Protein 8QAA (pdb70)

Secondary structure (DSSP, 8-state):
-HHHHHHHHHHHHHHHHHHHHHHHHHHHH-/-HHHHHHHHHHHHHHHHHHHHHHHHHHHH-/-HHHHHHHHHHHHHHHHHHHHHHHHHHHH-/-HHHHHHHHHHHHHHHHHHHHHHHHHHHH-/-HHHHHHHHHHHHHHHHHHHHHHHHHHHT-/-HHHHHHHHHHHHHHHHHHHHHHHHHHHH-

Radius of gyration: 15.89 Å; Cα contacts (8 Å, |Δi|>4): 258; chains: 6; bounding box: 24×49×27 Å

Structure (mmCIF, N/CA/C/O backbone):
data_8QAA
#
_entry.id   8QAA
#
_cell.length_a   29.274
_cell.length_b   89.496
_cell.length_c   32.667
_cell.angle_alpha   90.00
_cell.angle_beta   115.21
_cell.angle_gamma   90.00
#
_symmetry.space_group_name_H-M   'P 1 21 1'
#
loop_
_entity.id
_entity.type
_entity.pdbx_description
1 polymer 'antiparallel 6-helix bundle-ALIA'
2 water water
#
loop_
_atom_site.group_PDB
_atom_site.id
_atom_site.type_symbol
_atom_site.label_atom_id
_atom_site.label_alt_id
_atom_site.label_comp_id
_atom_site.label_asym_id
_atom_site.label_entity_id
_atom_site.label_seq_id
_atom_site.pdbx_PDB_ins_code
_atom_site.Cartn_x
_atom_site.Cartn_y
_atom_site.Cartn_z
_atom_site.occupancy
_atom_site.B_iso_or_equiv
_atom_site.auth_seq_id
_atom_site.auth_comp_id
_atom_site.auth_asym_id
_atom_site.auth_atom_id
_atom_site.pdbx_PDB_model_num
ATOM 4 N N . GLY A 1 2 ? 4.365 40.399 5.342 1.00 26.20 1 GLY A N 1
ATOM 5 C CA . GLY A 1 2 ? 5.756 40.138 5.653 1.00 22.05 1 GLY A CA 1
ATOM 6 C C . GLY A 1 2 ? 6.028 38.746 6.184 1.00 22.57 1 GLY A C 1
ATOM 7 O O . GLY A 1 2 ? 5.394 37.766 5.780 1.00 20.63 1 GLY A O 1
ATOM 11 N N . ALA A 1 3 ? 7.009 38.662 7.086 1.00 16.88 2 ALA A N 1
ATOM 12 C CA . ALA A 1 3 ? 7.414 37.370 7.620 1.00 16.98 2 ALA A CA 1
ATOM 13 C C . ALA A 1 3 ? 6.280 36.721 8.398 1.00 20.37 2 ALA A C 1
ATOM 14 O O . ALA A 1 3 ? 6.053 35.508 8.280 1.00 16.11 2 ALA A O 1
ATOM 21 N N . LEU A 1 4 ? 5.534 37.510 9.175 1.00 16.68 3 LEU A N 1
ATOM 22 C CA . LEU A 1 4 ? 4.483 36.923 10.000 1.00 14.42 3 LEU A CA 1
ATOM 23 C C . LEU A 1 4 ? 3.398 36.280 9.144 1.00 20.82 3 LEU A C 1
ATOM 24 O O . LEU A 1 4 ? 2.826 35.260 9.534 1.00 16.54 3 LEU A O 1
ATOM 40 N N . GLU A 1 5 ? 3.099 36.847 7.976 1.00 16.48 4 GLU A N 1
ATOM 41 C CA . GLU A 1 5 ? 2.144 36.195 7.086 1.00 18.54 4 GLU A CA 1
ATOM 42 C C . GLU A 1 5 ? 2.678 34.850 6.614 1.00 19.32 4 GLU A C 1
ATOM 43 O O . GLU A 1 5 ? 1.936 33.858 6.543 1.00 17.02 4 GLU A O 1
ATOM 53 N N . GLU A 1 6 ? 3.969 34.791 6.290 1.00 19.14 5 GLU A N 1
ATOM 54 C CA . GLU A 1 6 ? 4.551 33.514 5.894 1.00 15.79 5 GLU A CA 1
ATOM 55 C C . GLU A 1 6 ? 4.459 32.492 7.016 1.00 16.44 5 GLU A C 1
ATOM 56 O O . GLU A 1 6 ? 4.165 31.319 6.767 1.00 16.88 5 GLU A O 1
ATOM 68 N N . ILE A 1 7 ? 4.740 32.917 8.254 1.00 17.70 6 ILE A N 1
ATOM 69 C CA . ILE A 1 7 ? 4.692 32.020 9.404 1.00 17.92 6 ILE A CA 1
ATOM 70 C C . ILE A 1 7 ? 3.279 31.491 9.609 1.00 15.16 6 ILE A C 1
ATOM 71 O O . ILE A 1 7 ? 3.082 30.308 9.916 1.00 14.72 6 ILE A O 1
ATOM 87 N N . ALA A 1 8 ? 2.277 32.359 9.450 1.00 16.63 7 ALA A N 1
ATOM 88 C CA . ALA A 1 8 ? 0.893 31.934 9.603 1.00 16.98 7 ALA A CA 1
ATOM 89 C C . ALA A 1 8 ? 0.512 30.928 8.530 1.00 14.51 7 ALA A C 1
ATOM 90 O O . ALA A 1 8 ? -0.151 29.928 8.823 1.00 15.87 7 ALA A O 1
ATOM 97 N N . GLN A 1 9 ? 0.936 31.161 7.283 1.00 15.90 8 GLN A N 1
ATOM 98 C CA . GLN A 1 9 ? 0.636 30.204 6.211 1.00 21.37 8 GLN A CA 1
ATOM 99 C C . GLN A 1 9 ? 1.312 28.859 6.469 1.00 19.78 8 GLN A C 1
ATOM 100 O O . GLN A 1 9 ? 0.722 27.790 6.238 1.00 17.11 8 GLN A O 1
ATOM 109 N N . ALA A 1 10 ? 2.560 28.888 6.942 1.00 16.65 9 ALA A N 1
ATOM 110 C CA . ALA A 1 10 ? 3.238 27.642 7.275 1.00 17.65 9 ALA A CA 1
ATOM 111 C C . ALA A 1 10 ? 2.534 26.925 8.418 1.00 14.92 9 ALA A C 1
ATOM 112 O O . ALA A 1 10 ? 2.413 25.697 8.407 1.00 13.92 9 ALA A O 1
ATOM 119 N N . LEU A 1 11 ? 2.087 27.669 9.431 1.00 14.92 10 LEU A N 1
ATOM 120 C CA . LEU A 1 11 ? 1.354 27.044 10.528 1.00 17.07 10 LEU A CA 1
ATOM 121 C C . LEU A 1 11 ? 0.043 26.423 10.037 1.00 19.37 10 LEU A C 1
ATOM 122 O O . LEU A 1 11 ? -0.361 25.351 10.514 1.00 15.85 10 LEU A O 1
ATOM 138 N N . GLU A 1 12 ? -0.639 27.085 9.093 1.00 16.46 11 GLU A N 1
ATOM 139 C CA . GLU A 1 12 ? -1.845 26.501 8.505 1.00 19.41 11 GLU A CA 1
ATOM 140 C C . GLU A 1 12 ? -1.521 25.208 7.773 1.00 18.17 11 GLU A C 1
ATOM 141 O O . GLU A 1 12 ? -2.311 24.254 7.783 1.00 19.10 11 GLU A O 1
ATOM 153 N N . GLU A 1 13 ? -0.355 25.148 7.131 1.00 17.95 12 GLU A N 1
ATOM 154 C CA . GLU A 1 13 ? 0.028 23.923 6.440 1.00 14.98 12 GLU A CA 1
ATOM 155 C C . GLU A 1 13 ? 0.345 22.809 7.429 1.00 17.52 12 GLU A C 1
ATOM 156 O O . GLU A 1 13 ? 0.022 21.637 7.179 1.00 16.48 12 GLU A O 1
ATOM 165 N N . ILE A 1 14 ? 0.980 23.162 8.556 1.00 16.95 13 ILE A N 1
ATOM 166 C CA . ILE A 1 14 ? 1.248 22.195 9.616 1.00 15.46 13 ILE A CA 1
ATOM 167 C C . ILE A 1 14 ? -0.059 21.666 10.188 1.00 16.62 13 ILE A C 1
ATOM 168 O O . ILE A 1 14 ? -0.187 20.469 10.477 1.00 18.34 13 ILE A O 1
ATOM 184 N N . ALA A 1 15 ? -1.040 22.548 10.385 1.00 15.79 14 ALA A N 1
ATOM 185 C CA . ALA A 1 15 ? -2.313 22.107 10.939 1.00 17.16 14 ALA A CA 1
ATOM 186 C C . ALA A 1 15 ? -3.025 21.163 9.983 1.00 18.59 14 ALA A C 1
ATOM 187 O O . ALA A 1 15 ? -3.622 20.175 10.417 1.00 17.06 14 ALA A O 1
ATOM 194 N N . LYS A 1 16 ? -3.000 21.463 8.682 1.00 16.37 15 LYS A N 1
ATOM 195 C CA . LYS A 1 16 ? -3.649 20.586 7.710 1.00 15.17 15 LYS A CA 1
ATOM 196 C C . LYS A 1 16 ? -3.011 19.195 7.721 1.00 18.64 15 LYS A C 1
ATOM 197 O O . LYS A 1 16 ? -3.704 18.166 7.682 1.00 18.50 15 LYS A O 1
ATOM 206 N N . ALA A 1 17 ? -1.689 19.144 7.786 1.00 14.72 16 ALA A N 1
ATOM 207 C CA . ALA A 1 17 ? -1.000 17.865 7.852 1.00 18.06 16 ALA A CA 1
ATOM 208 C C . ALA A 1 17 ? -1.304 17.125 9.150 1.00 15.25 16 ALA A C 1
ATOM 209 O O . ALA A 1 17 ? -1.448 15.892 9.147 1.00 17.34 16 ALA A O 1
ATOM 216 N N . LEU A 1 18 ? -1.341 17.842 10.277 1.00 14.72 17 LEU A N 1
ATOM 217 C CA . LEU A 1 18 ? -1.651 17.194 11.549 1.00 14.20 17 LEU A CA 1
ATOM 218 C C . LEU A 1 18 ? -3.056 16.600 11.524 1.00 18.89 17 LEU A C 1
ATOM 219 O O . LEU A 1 18 ? -3.277 15.504 12.049 1.00 14.57 17 LEU A O 1
ATOM 235 N N . LYS A 1 19 ? -4.011 17.280 10.880 1.00 17.68 18 LYS A N 1
ATOM 236 C CA . LYS A 1 19 ? -5.354 16.707 10.767 1.00 13.78 18 LYS A CA 1
ATOM 237 C C . LYS A 1 19 ? -5.331 15.374 10.022 1.00 17.57 18 LYS A C 1
ATOM 238 O O . LYS A 1 19 ? -5.992 14.409 10.431 1.00 18.07 18 LYS A O 1
ATOM 250 N N . LYS A 1 20 ? -4.580 15.311 8.918 1.00 14.01 19 LYS A N 1
ATOM 251 C CA . LYS A 1 20 ? -4.476 14.076 8.149 1.00 13.90 19 LYS A CA 1
ATOM 252 C C . LYS A 1 20 ? -3.810 12.982 8.970 1.00 14.66 19 LYS A C 1
ATOM 253 O O . LYS A 1 20 ? -4.229 11.821 8.922 1.00 18.48 19 LYS A O 1
ATOM 268 N N . ILE A 1 21 ? -2.795 13.341 9.764 1.00 13.41 20 ILE A N 1
ATOM 269 C CA . ILE A 1 21 ? -2.148 12.358 10.630 1.00 14.95 20 ILE A CA 1
ATOM 270 C C . ILE A 1 21 ? -3.129 11.816 11.662 1.00 15.56 20 ILE A C 1
ATOM 271 O O . ILE A 1 21 ? -3.190 10.603 11.916 1.00 14.35 20 ILE A O 1
ATOM 287 N N . ALA A 1 22 ? -3.886 12.711 12.293 1.00 14.51 21 ALA A N 1
ATOM 288 C CA . ALA A 1 22 ? -4.880 12.290 13.273 1.00 15.55 21 ALA A CA 1
ATOM 289 C C . ALA A 1 22 ? -5.906 11.346 12.662 1.00 18.50 21 ALA A C 1
ATOM 290 O O . ALA A 1 22 ? -6.300 10.357 13.287 1.00 15.79 21 ALA A O 1
ATOM 297 N N . TRP A 1 23 ? -6.387 11.658 11.459 1.00 15.03 22 TRP A N 1
ATOM 298 C CA . TRP A 1 23 ? -7.359 10.787 10.809 1.00 18.09 22 TRP A CA 1
ATOM 299 C C . TRP A 1 23 ? -6.775 9.400 10.559 1.00 15.54 22 TRP A C 1
ATOM 300 O O . TRP A 1 23 ? -7.423 8.385 10.840 1.00 15.43 22 TRP A O 1
ATOM 321 N N . ALA A 1 24 ? -5.532 9.330 10.078 1.00 19.51 23 ALA A N 1
ATOM 322 C CA . ALA A 1 24 ? -4.901 8.036 9.839 1.00 13.58 23 ALA A CA 1
ATOM 323 C C . ALA A 1 24 ? -4.748 7.243 11.132 1.00 13.64 23 ALA A C 1
ATOM 324 O O . ALA A 1 24 ? -4.962 6.016 11.159 1.00 15.95 23 ALA A O 1
ATOM 331 N N . LEU A 1 25 ? -4.389 7.929 12.217 1.00 12.35 24 LEU A N 1
ATOM 332 C CA . LEU A 1 25 ? -4.263 7.254 13.503 1.00 13.29 24 LEU A CA 1
ATOM 333 C C . LEU A 1 25 ? -5.610 6.746 13.983 1.00 14.11 24 LEU A C 1
ATOM 334 O O . LEU A 1 25 ? -5.693 5.651 14.544 1.00 17.11 24 LEU A O 1
ATOM 350 N N . LYS A 1 26 ? -6.675 7.530 13.784 1.00 15.01 25 LYS A N 1
ATOM 351 C CA . LYS A 1 26 ? -8.005 7.057 14.158 1.00 22.57 25 LYS A CA 1
ATOM 352 C C . LYS A 1 26 ? -8.344 5.758 13.433 1.00 20.92 25 LYS A C 1
ATOM 353 O O . LYS A 1 26 ? -8.827 4.801 14.046 1.00 16.73 25 LYS A O 1
ATOM 366 N N . LYS A 1 27 ? -8.071 5.696 12.133 1.00 15.73 26 LYS A N 1
ATOM 367 C CA . LYS A 1 27 ? -8.389 4.493 11.365 1.00 14.75 26 LYS A CA 1
ATOM 368 C C . LYS A 1 27 ? -7.557 3.288 11.816 1.00 16.68 26 LYS A C 1
ATOM 369 O O . LYS A 1 27 ? -8.053 2.151 11.839 1.00 17.31 26 LYS A O 1
ATOM 388 N N . ILE A 1 28 ? -6.283 3.505 12.145 1.00 17.43 27 ILE A N 1
ATOM 389 C CA . ILE A 1 28 ? -5.461 2.440 12.719 1.00 18.85 27 ILE A CA 1
ATOM 390 C C . ILE A 1 28 ? -6.079 1.933 14.016 1.00 21.19 27 ILE A C 1
ATOM 391 O O . ILE A 1 28 ? -6.168 0.718 14.253 1.00 19.17 27 ILE A O 1
ATOM 407 N N . ALA A 1 29 ? -6.49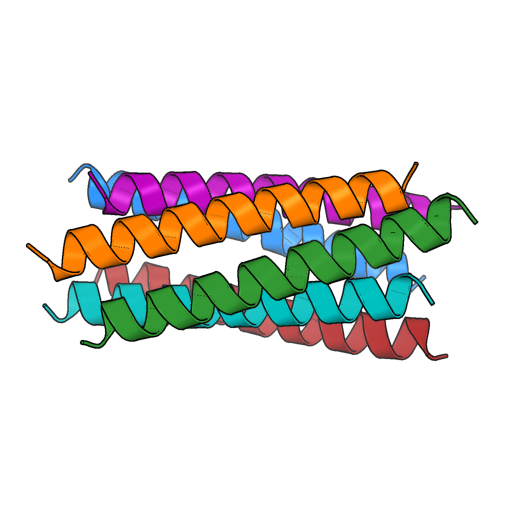3 2.865 14.880 1.00 18.33 28 ALA A N 1
ATOM 408 C CA . ALA A 1 29 ? -7.073 2.509 16.172 1.00 17.21 28 ALA A CA 1
ATOM 409 C C . ALA A 1 29 ? -8.373 1.740 16.009 1.00 25.27 28 ALA A C 1
ATOM 410 O O . ALA A 1 29 ? -8.721 0.923 16.872 1.00 26.18 28 ALA A O 1
ATOM 417 N N . GLN A 1 30 ? -9.091 1.973 14.904 1.00 19.87 29 GLN A N 1
ATOM 418 C CA . GLN A 1 30 ? -10.356 1.303 14.643 1.00 24.67 29 GLN A CA 1
ATOM 419 C C . GLN A 1 30 ? -10.156 -0.081 14.044 1.00 20.76 29 GLN A C 1
ATOM 420 O O . GLN A 1 30 ? -11.098 -0.881 14.043 1.00 20.68 29 GLN A O 1
ATOM 434 N N . GLY A 1 31 ? -8.948 -0.390 13.579 1.00 24.69 30 GLY A N 1
ATOM 435 C CA . GLY A 1 31 ? -8.647 -1.674 12.978 1.00 20.80 30 GLY A CA 1
ATOM 436 C C . GLY A 1 31 ? -7.949 -1.500 11.645 1.00 29.85 30 GLY A C 1
ATOM 437 O O . GLY A 1 31 ? -7.986 -0.428 11.041 1.00 33.26 30 GLY A O 1
ATOM 447 N N . GLY B 1 2 ? -8.971 41.127 19.310 1.00 28.65 1 GLY B N 1
ATOM 448 C 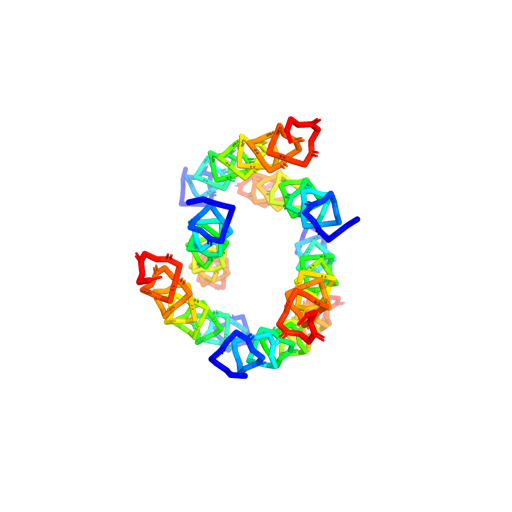CA . GLY B 1 2 ? -9.336 39.744 19.575 1.00 21.73 1 GLY B CA 1
ATOM 449 C C . GLY B 1 2 ? -8.318 38.695 19.192 1.00 18.75 1 GLY B C 1
ATOM 450 O O . GLY B 1 2 ? -8.496 37.522 19.494 1.00 20.57 1 GLY B O 1
ATOM 454 N N . ALA B 1 3 ? -7.229 39.110 18.553 1.00 21.54 2 ALA B N 1
ATOM 455 C CA . ALA B 1 3 ? -6.267 38.128 18.061 1.00 20.36 2 ALA B CA 1
ATOM 456 C C . ALA B 1 3 ? -5.575 37.405 19.209 1.00 15.18 2 ALA B C 1
ATOM 457 O O . ALA B 1 3 ? -5.472 36.171 19.215 1.00 17.32 2 ALA B O 1
ATOM 464 N N . LEU B 1 4 ? -5.057 38.162 20.177 1.00 15.96 3 LEU B N 1
ATOM 465 C CA . LEU B 1 4 ? -4.336 37.528 21.273 1.00 15.71 3 LEU B CA 1
ATOM 466 C C . LEU B 1 4 ? -5.268 36.656 22.107 1.00 15.69 3 LEU B C 1
ATOM 467 O O . LEU B 1 4 ? -4.877 35.574 22.547 1.00 14.90 3 LEU B O 1
ATOM 483 N N . GLU B 1 5 ? -6.500 37.112 22.348 1.00 17.62 4 GLU B N 1
ATOM 484 C CA . GLU B 1 5 ? -7.445 36.293 23.100 1.00 17.13 4 GLU B CA 1
ATOM 485 C C . GLU B 1 5 ? -7.794 35.016 22.351 1.00 15.89 4 GLU B C 1
ATOM 486 O O . GLU B 1 5 ? -8.011 33.972 22.970 1.00 16.51 4 GLU B O 1
ATOM 498 N N . GLU B 1 6 ? -7.856 35.085 21.028 1.00 15.41 5 GLU B N 1
ATOM 499 C CA . GLU B 1 6 ? -8.123 33.894 20.240 1.00 14.87 5 GLU B CA 1
ATOM 500 C C . GLU B 1 6 ? -6.995 32.887 20.393 1.00 16.51 5 GLU B C 1
ATOM 501 O O . GLU B 1 6 ? -7.233 31.680 20.553 1.00 19.86 5 GLU B O 1
ATOM 513 N N . ILE B 1 7 ? -5.756 33.367 20.346 1.00 14.39 6 ILE B N 1
ATOM 514 C CA . ILE B 1 7 ? -4.609 32.484 20.513 1.00 14.53 6 ILE B CA 1
ATOM 515 C C . ILE B 1 7 ? -4.583 31.890 21.913 1.00 15.28 6 ILE B C 1
ATOM 516 O O . ILE B 1 7 ? -4.282 30.705 22.082 1.00 13.93 6 ILE B O 1
ATOM 532 N N . ALA B 1 8 ? -4.897 32.690 22.932 1.00 14.98 7 ALA B N 1
ATOM 533 C CA . ALA B 1 8 ? -4.932 32.182 24.301 1.00 14.84 7 ALA B CA 1
ATOM 534 C C . ALA B 1 8 ? -5.946 31.055 24.438 1.00 20.44 7 ALA B C 1
ATOM 535 O O . ALA B 1 8 ? -5.680 30.039 25.095 1.00 15.84 7 ALA B O 1
ATOM 542 N N . GLN B 1 9 ? -7.116 31.220 23.816 1.00 16.82 8 GLN B N 1
ATOM 543 C CA . GLN B 1 9 ? -8.140 30.187 23.859 1.00 13.87 8 GLN B CA 1
ATOM 544 C C . GLN B 1 9 ? -7.667 28.934 23.142 1.00 15.79 8 GLN B C 1
ATOM 545 O O . GLN B 1 9 ? -7.875 27.816 23.626 1.00 18.07 8 GLN B O 1
ATOM 554 N N . ALA B 1 10 ? -6.993 29.104 22.005 1.00 13.55 9 ALA B N 1
ATOM 555 C CA . ALA B 1 10 ? -6.454 27.957 21.281 1.00 19.96 9 ALA B CA 1
ATOM 556 C C . ALA B 1 10 ? -5.412 27.197 22.103 1.00 15.07 9 ALA B C 1
ATOM 557 O O . ALA B 1 10 ? -5.386 25.958 22.081 1.00 14.54 9 ALA B O 1
ATOM 564 N N . LEU B 1 11 ? -4.520 27.916 22.794 1.00 15.54 10 LEU B N 1
ATOM 565 C CA . LEU B 1 11 ? -3.510 27.263 23.630 1.00 13.17 10 LEU B CA 1
ATOM 566 C C . LEU B 1 11 ? -4.164 26.506 24.773 1.00 14.81 10 LEU B C 1
ATOM 567 O O . LEU B 1 11 ? -3.726 25.404 25.132 1.00 13.93 10 LEU B O 1
ATOM 583 N N . GLU B 1 12 ? -5.251 27.050 25.319 1.00 13.86 11 GLU B N 1
ATOM 584 C CA . GLU B 1 12 ? -5.953 26.357 26.396 1.00 15.82 11 GLU B CA 1
ATOM 585 C C . GLU B 1 12 ? -6.609 25.073 25.901 1.00 16.23 11 GLU B C 1
ATOM 586 O O . GLU B 1 12 ? -6.623 24.060 26.617 1.00 14.62 11 GLU B O 1
ATOM 598 N N . GLU B 1 13 ? -7.156 25.096 24.683 1.00 13.35 12 GLU B N 1
ATOM 599 C CA . GLU B 1 13 ? -7.709 23.882 24.082 1.00 16.99 12 GLU B CA 1
ATOM 600 C C . GLU B 1 13 ? -6.617 22.857 23.793 1.00 15.49 12 GLU B C 1
ATOM 601 O O . GLU B 1 13 ? -6.841 21.651 23.933 1.00 17.60 12 GLU B O 1
ATOM 613 N N . ILE B 1 14 ? -5.443 23.309 23.341 1.00 13.11 13 ILE B N 1
ATOM 614 C CA . ILE B 1 14 ? -4.335 22.381 23.141 1.00 11.65 13 ILE B CA 1
ATOM 615 C C . ILE B 1 14 ? -3.916 21.769 24.476 1.00 11.59 13 ILE B C 1
ATOM 616 O O . ILE B 1 14 ? -3.644 20.565 24.558 1.00 16.73 13 ILE B O 1
ATOM 632 N N . ALA B 1 15 ? -3.845 22.584 25.539 1.00 15.20 14 ALA B N 1
ATOM 633 C CA . ALA B 1 15 ? -3.488 22.064 26.861 1.00 14.59 14 ALA B CA 1
ATOM 634 C C . ALA B 1 15 ? -4.460 20.978 27.300 1.00 17.74 14 ALA B C 1
ATOM 635 O O . ALA B 1 15 ? -4.053 19.924 27.805 1.00 15.17 14 ALA B O 1
ATOM 642 N N . LYS B 1 16 ? -5.759 21.220 27.112 1.00 15.74 15 LYS B N 1
ATOM 643 C CA . LYS B 1 16 ? -6.752 20.203 27.438 1.00 16.99 15 LYS B CA 1
ATOM 644 C C . LYS B 1 16 ? -6.526 18.924 26.635 1.00 17.26 15 LYS B C 1
ATOM 645 O O . LYS B 1 16 ? -6.596 17.817 27.188 1.00 16.82 15 LYS B O 1
ATOM 654 N N . ALA B 1 17 ? -6.224 19.061 25.338 1.00 14.73 16 ALA B N 1
ATOM 655 C CA . ALA B 1 17 ? -5.976 17.907 24.474 1.00 10.40 16 ALA B CA 1
ATOM 656 C C . ALA B 1 17 ? -4.749 17.119 24.928 1.00 15.77 16 ALA B C 1
ATOM 657 O O . ALA B 1 17 ? -4.743 15.879 24.883 1.00 13.55 16 ALA B O 1
ATOM 664 N N . LEU B 1 18 ? -3.700 17.821 25.366 1.00 13.55 17 LEU B N 1
ATOM 665 C CA . LEU B 1 18 ? -2.501 17.141 25.843 1.00 14.48 17 LEU B CA 1
ATOM 666 C C . LEU B 1 18 ? -2.784 16.389 27.134 1.00 16.68 17 LEU B C 1
ATOM 667 O O . LEU B 1 18 ? -2.296 15.268 27.321 1.00 15.40 17 LEU B O 1
ATOM 683 N N . LYS B 1 19 ? -3.580 16.975 28.030 1.00 16.62 18 LYS B N 1
ATOM 684 C CA . LYS B 1 19 ? -3.994 16.242 29.223 1.00 13.40 18 LYS B CA 1
ATOM 685 C C . LYS B 1 19 ? -4.780 14.979 28.861 1.00 11.82 18 LYS B C 1
ATOM 686 O O . LYS B 1 19 ? -4.621 13.935 29.511 1.00 16.16 18 LYS B O 1
ATOM 695 N N . LYS B 1 20 ? -5.656 15.067 27.850 1.00 14.91 19 LYS B N 1
ATOM 696 C CA . LYS B 1 20 ? -6.399 13.904 27.370 1.00 15.26 19 LYS B CA 1
ATOM 697 C C . LYS B 1 20 ? -5.454 12.840 26.833 1.00 15.00 19 LYS B C 1
ATOM 698 O O . LYS B 1 20 ? -5.609 11.647 27.132 1.00 18.19 19 LYS B O 1
ATOM 707 N N . ILE B 1 21 ? -4.433 13.261 26.089 1.00 14.33 20 ILE B N 1
ATOM 708 C CA . ILE B 1 21 ? -3.458 12.312 25.560 1.00 15.22 20 ILE B CA 1
ATOM 709 C C . ILE B 1 21 ? -2.677 11.670 26.694 1.00 14.97 20 ILE B C 1
ATOM 710 O O . ILE B 1 21 ? -2.472 10.451 26.713 1.00 15.83 20 ILE B O 1
ATOM 726 N N . ALA B 1 22 ? -2.215 12.478 27.655 1.00 9.73 21 ALA B N 1
ATOM 727 C CA . ALA B 1 22 ? -1.526 11.906 28.810 1.00 13.71 21 ALA B CA 1
ATOM 728 C C . ALA B 1 22 ? -2.391 10.868 29.506 1.00 13.84 21 ALA B C 1
ATOM 729 O O . ALA B 1 22 ? -1.909 9.793 29.868 1.00 14.19 21 ALA B O 1
ATOM 736 N N . TRP B 1 23 ? -3.665 11.185 29.737 1.00 11.71 22 TRP B N 1
ATOM 737 C CA . TRP B 1 23 ? -4.563 10.226 30.379 1.00 16.66 22 TRP B CA 1
ATOM 738 C C . TRP B 1 23 ? -4.682 8.939 29.565 1.00 17.32 22 TRP B C 1
ATOM 739 O O . TRP B 1 23 ? -4.673 7.838 30.130 1.00 17.97 22 TRP B O 1
ATOM 760 N N . ALA B 1 24 ? -4.813 9.055 28.242 1.00 17.73 23 ALA B N 1
ATOM 761 C CA . ALA B 1 24 ? -4.900 7.864 27.398 1.00 13.26 23 ALA B CA 1
ATOM 762 C C . ALA B 1 24 ? -3.623 7.041 27.467 1.00 17.90 23 ALA B C 1
ATOM 763 O O . ALA B 1 24 ? -3.664 5.803 27.446 1.00 14.74 23 ALA B O 1
ATOM 770 N N . LEU B 1 25 ? -2.472 7.711 27.509 1.00 19.63 24 LEU B N 1
ATOM 771 C CA . LEU B 1 25 ? -1.217 6.971 27.592 1.00 15.03 24 LEU B CA 1
ATOM 772 C C . LEU B 1 25 ? -1.131 6.178 28.885 1.00 19.15 24 LEU B C 1
ATOM 773 O O . LEU B 1 25 ? -0.677 5.029 28.879 1.00 16.32 24 LEU B O 1
ATOM 789 N N . LYS B 1 26 ? -1.520 6.778 30.016 1.00 15.76 25 LYS B N 1
ATOM 790 C CA . LYS B 1 26 ? -1.534 6.014 31.262 1.00 16.23 25 LYS B CA 1
ATOM 791 C C . LYS B 1 26 ? -2.481 4.817 31.183 1.00 15.41 25 LYS B C 1
ATOM 792 O O . LYS B 1 26 ? -2.163 3.735 31.694 1.00 15.94 25 LYS B O 1
ATOM 811 N N . LYS B 1 27 ? -3.654 4.988 30.555 1.00 16.11 26 LYS B N 1
ATOM 812 C CA . LYS B 1 27 ? -4.591 3.873 30.423 1.00 18.45 26 LYS B CA 1
ATOM 813 C C . LYS B 1 27 ? -3.991 2.750 29.590 1.00 17.45 26 LYS B C 1
ATOM 814 O O . LYS B 1 27 ? -4.096 1.565 29.942 1.00 19.13 26 LYS B O 1
ATOM 826 N N . ILE B 1 28 ? -3.341 3.107 28.486 1.00 14.33 27 ILE B N 1
ATOM 827 C CA . ILE B 1 28 ? -2.652 2.114 27.673 1.00 14.54 27 ILE B CA 1
ATOM 828 C C . ILE B 1 28 ? -1.576 1.423 28.495 1.00 14.86 27 ILE B C 1
ATOM 829 O O . ILE B 1 28 ? -1.468 0.189 28.499 1.00 18.08 27 ILE B O 1
ATOM 845 N N . ALA B 1 29 ? -0.766 2.211 29.211 1.00 17.16 28 ALA B N 1
ATOM 846 C CA . ALA B 1 29 ? 0.333 1.653 29.9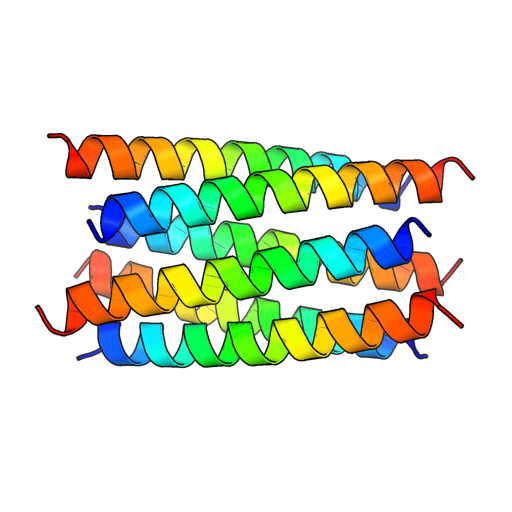96 1.00 22.25 28 ALA B CA 1
ATOM 847 C C . ALA B 1 29 ? -0.174 0.690 31.063 1.00 19.41 28 ALA B C 1
ATOM 848 O O . ALA B 1 29 ? 0.438 -0.359 31.315 1.00 22.55 28 ALA B O 1
ATOM 855 N N . GLN B 1 30 ? -1.295 1.025 31.700 1.00 16.45 29 GLN B N 1
ATOM 856 C CA . GLN B 1 30 ? -1.782 0.221 32.811 1.00 20.05 29 GLN B CA 1
ATOM 857 C C . GLN B 1 30 ? -2.342 -1.111 32.352 1.00 25.56 29 GLN B C 1
ATOM 858 O O . GLN B 1 30 ? -2.414 -2.042 33.163 1.00 24.05 29 GLN B O 1
ATOM 864 N N . GLY B 1 31 ? -2.734 -1.223 31.086 1.00 26.55 30 GLY B N 1
ATOM 865 C CA . GLY B 1 31 ? -3.241 -2.470 30.546 1.00 31.16 30 GLY B CA 1
ATOM 866 C C . GLY B 1 31 ? -4.496 -2.946 31.251 1.00 46.99 30 GLY B C 1
ATOM 867 O O . GLY B 1 31 ? -5.308 -2.135 31.700 1.00 43.49 30 GLY B O 1
ATOM 877 N N . GLY C 1 2 ? 6.811 3.582 33.573 1.00 18.90 1 GLY C N 1
ATOM 878 C CA . GLY C 1 2 ? 7.346 3.170 32.295 1.00 17.02 1 GLY C CA 1
ATOM 879 C C . GLY C 1 2 ? 7.421 4.274 31.262 1.00 17.70 1 GLY C C 1
ATOM 880 O O . GLY C 1 2 ? 7.225 5.454 31.575 1.00 19.21 1 GLY C O 1
ATOM 884 N N . ALA C 1 3 ? 7.701 3.873 30.021 1.00 16.06 2 ALA C N 1
ATOM 885 C CA . ALA C 1 3 ? 7.994 4.848 28.973 1.00 21.94 2 ALA C CA 1
ATOM 886 C C . ALA C 1 3 ? 6.785 5.724 28.676 1.00 22.62 2 ALA C C 1
ATOM 887 O O . ALA C 1 3 ? 6.906 6.945 28.507 1.00 17.67 2 ALA C O 1
ATOM 894 N N . LEU C 1 4 ? 5.614 5.108 28.544 1.00 18.91 3 LEU C N 1
ATOM 895 C CA . LEU C 1 4 ? 4.432 5.899 28.225 1.00 15.40 3 LEU C CA 1
ATOM 896 C C . LEU C 1 4 ? 4.037 6.783 29.401 1.00 15.77 3 LEU C C 1
ATOM 897 O O . LEU C 1 4 ? 3.612 7.926 29.204 1.00 17.83 3 LEU C O 1
ATOM 913 N N . GLU C 1 5 ? 4.149 6.258 30.628 1.00 15.59 4 GLU C N 1
ATOM 914 C CA . GLU C 1 5 ? 3.827 7.046 31.818 1.00 23.20 4 GLU C CA 1
ATOM 915 C C . GLU C 1 5 ? 4.768 8.236 31.983 1.00 19.19 4 GLU C C 1
ATOM 916 O O . GLU C 1 5 ? 4.370 9.288 32.513 1.00 16.71 4 GLU C O 1
ATOM 928 N N . GLU C 1 6 ? 6.019 8.087 31.557 1.00 16.24 5 GLU C N 1
ATOM 929 C CA . GLU C 1 6 ? 6.959 9.200 31.608 1.00 16.43 5 GLU C CA 1
ATOM 930 C C . GLU C 1 6 ? 6.571 10.277 30.611 1.00 16.56 5 GLU C C 1
ATOM 931 O O . GLU C 1 6 ? 6.612 11.477 30.917 1.00 17.93 5 GLU C O 1
ATOM 943 N N . ILE C 1 7 ? 6.208 9.862 29.406 1.00 15.81 6 ILE C N 1
ATOM 944 C CA . ILE C 1 7 ? 5.738 10.824 28.418 1.00 14.59 6 ILE C CA 1
ATOM 945 C C . ILE C 1 7 ? 4.498 11.545 28.915 1.00 14.59 6 ILE C C 1
ATOM 946 O O . ILE C 1 7 ? 4.363 12.762 28.736 1.00 14.50 6 ILE C O 1
ATOM 962 N N . ALA C 1 8 ? 3.561 10.806 29.519 1.00 14.83 7 ALA C N 1
ATOM 963 C CA . ALA C 1 8 ? 2.340 11.430 30.020 1.00 15.16 7 ALA C CA 1
ATOM 964 C C . ALA C 1 8 ? 2.657 12.547 31.006 1.00 17.56 7 ALA C C 1
ATOM 965 O O . ALA C 1 8 ? 2.037 13.613 30.947 1.00 18.11 7 ALA C O 1
ATOM 972 N N . GLN C 1 9 ? 3.622 12.328 31.914 1.00 16.19 8 GLN C N 1
ATOM 973 C CA . GLN C 1 9 ? 4.025 13.376 32.851 1.00 17.64 8 GLN C CA 1
ATOM 974 C C . GLN C 1 9 ? 4.553 14.601 32.115 1.00 16.42 8 GLN C C 1
ATOM 975 O O . GLN C 1 9 ? 4.222 15.742 32.464 1.00 17.39 8 GLN C O 1
ATOM 989 N N . ALA C 1 10 ? 5.402 14.381 31.104 1.00 15.87 9 ALA C N 1
ATOM 990 C CA . ALA C 1 10 ? 5.946 15.498 30.337 1.00 15.64 9 ALA C CA 1
ATOM 991 C C . ALA C 1 10 ? 4.845 16.252 29.616 1.00 15.20 9 ALA C C 1
ATOM 992 O O . ALA C 1 10 ? 4.869 17.484 29.549 1.00 15.36 9 ALA C O 1
ATOM 999 N N . LEU C 1 11 ? 3.868 15.536 29.066 1.00 14.61 10 LEU C N 1
ATOM 1000 C CA . LEU C 1 11 ? 2.794 16.225 28.364 1.00 15.04 10 LEU C CA 1
ATOM 1001 C C . LEU C 1 11 ? 1.963 17.064 29.323 1.00 16.60 10 LEU C C 1
ATOM 1002 O O . LEU C 1 11 ? 1.499 18.154 28.964 1.00 15.30 10 LEU C O 1
ATOM 1018 N N . GLU C 1 12 ? 1.765 16.574 30.549 1.00 17.22 11 GLU C N 1
ATOM 1019 C CA . GLU C 1 12 ? 1.067 17.360 31.562 1.00 16.09 11 GLU C CA 1
ATOM 1020 C C . GLU C 1 12 ? 1.828 18.630 31.914 1.00 20.87 11 GLU C C 1
ATOM 1021 O O . GLU C 1 12 ? 1.210 19.670 32.177 1.00 16.52 11 GLU C O 1
ATOM 1033 N N . GLU C 1 13 ? 3.160 18.581 31.908 1.00 16.26 12 GLU C N 1
ATOM 1034 C CA . GLU C 1 13 ? 3.934 19.783 32.195 1.00 16.65 12 GLU C CA 1
ATOM 1035 C C . GLU C 1 13 ? 3.829 20.774 31.050 1.00 17.87 12 GLU C C 1
ATOM 1036 O O . GLU C 1 13 ? 3.711 21.983 31.280 1.00 18.52 12 GLU C O 1
ATOM 1048 N N . ILE C 1 14 ? 3.844 20.277 29.809 1.00 15.14 13 ILE C N 1
ATOM 1049 C CA . ILE C 1 14 ? 3.682 21.170 28.664 1.00 14.68 13 ILE C CA 1
ATOM 1050 C C . ILE C 1 14 ? 2.311 21.829 28.702 1.00 14.56 13 ILE C C 1
ATOM 1051 O O . ILE C 1 14 ? 2.166 23.027 28.414 1.00 15.46 13 ILE C O 1
ATOM 1067 N N . ALA C 1 15 ? 1.289 21.061 29.077 1.00 14.68 14 ALA C N 1
ATOM 1068 C CA . ALA C 1 15 ? -0.053 21.615 29.173 1.00 16.96 14 ALA C CA 1
ATOM 1069 C C . ALA C 1 15 ? -0.097 22.768 30.161 1.00 18.61 14 ALA C C 1
ATOM 1070 O O . ALA C 1 15 ? -0.757 23.781 29.906 1.00 17.54 14 ALA C O 1
ATOM 1077 N N . LYS C 1 16 ? 0.577 22.622 31.308 1.00 16.60 15 LYS C N 1
ATOM 1078 C CA . LYS C 1 16 ? 0.646 23.713 32.277 1.00 17.28 15 LYS C CA 1
ATOM 1079 C C . LYS C 1 16 ? 1.380 24.913 31.692 1.00 22.31 15 LYS C C 1
ATOM 1080 O O . LYS C 1 16 ? 0.966 26.061 31.891 1.00 16.58 15 LYS C O 1
ATOM 1095 N N . ALA C 1 17 ? 2.464 24.669 30.953 1.00 15.91 16 ALA C N 1
ATOM 1096 C CA . ALA C 1 17 ? 3.219 25.768 30.356 1.00 19.72 16 ALA C CA 1
ATOM 1097 C C . ALA C 1 17 ? 2.362 26.555 29.368 1.00 16.95 16 ALA C C 1
ATOM 1098 O O . ALA C 1 17 ? 2.420 27.793 29.327 1.00 15.33 16 ALA C O 1
ATOM 1105 N N . LEU C 1 18 ? 1.568 25.848 28.557 1.00 16.57 17 LEU C N 1
ATOM 1106 C CA . LEU C 1 18 ? 0.702 26.509 27.584 1.00 18.41 17 LEU C CA 1
ATOM 1107 C C . LEU C 1 18 ? -0.373 27.340 28.271 1.00 20.46 17 LEU C C 1
ATOM 1108 O O . LEU C 1 18 ? -0.700 28.437 27.809 1.00 14.76 17 LEU C O 1
ATOM 1124 N N . LYS C 1 19 ? -0.943 26.836 29.371 1.00 16.15 18 LYS C N 1
ATOM 1125 C CA . LYS C 1 19 ? -1.943 27.616 30.093 1.00 18.62 18 LYS C CA 1
ATOM 1126 C C . LYS C 1 19 ? -1.327 28.874 30.706 1.00 18.53 18 LYS C C 1
ATOM 1127 O O . LYS C 1 19 ? -1.978 29.925 30.751 1.00 16.35 18 LYS C O 1
ATOM 1139 N N . LYS C 1 20 ? -0.068 28.798 31.152 1.00 16.27 19 LYS C N 1
ATOM 1140 C CA . LYS C 1 20 ? 0.619 30.000 31.622 1.00 16.72 19 LYS C CA 1
ATOM 1141 C C . LYS C 1 20 ? 0.802 31.012 30.493 1.00 16.08 19 LYS C C 1
ATOM 1142 O O . LYS C 1 20 ? 0.559 32.217 30.680 1.00 17.00 19 LYS C O 1
ATOM 1148 N N . ILE C 1 21 ? 1.221 30.547 29.311 1.00 16.86 20 ILE C N 1
ATOM 1149 C CA . ILE C 1 21 ? 1.396 31.469 28.190 1.00 16.21 20 ILE C CA 1
ATOM 1150 C C . ILE C 1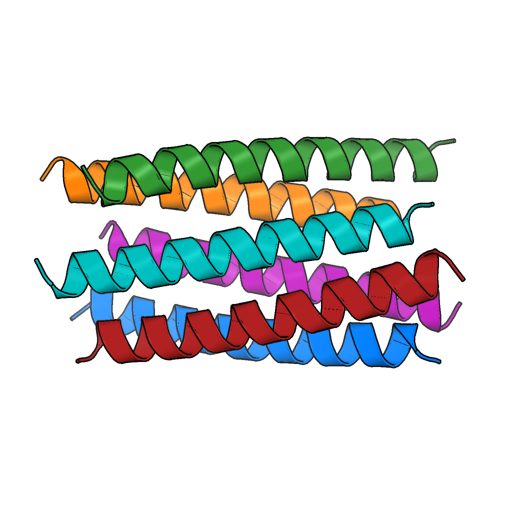 21 ? 0.060 32.077 27.781 1.00 18.99 20 ILE C C 1
ATOM 1151 O O . ILE C 1 21 ? -0.018 33.265 27.443 1.00 14.96 20 ILE C O 1
ATOM 1167 N N . ALA C 1 22 ? -1.005 31.268 27.777 1.00 16.82 21 ALA C N 1
ATOM 1168 C CA . ALA C 1 22 ? -2.339 31.781 27.464 1.00 15.40 21 ALA C CA 1
ATOM 1169 C C . ALA C 1 22 ? -2.721 32.938 28.388 1.00 16.97 21 ALA C C 1
ATOM 1170 O O . ALA C 1 22 ? -3.278 33.948 27.934 1.00 15.52 21 ALA C O 1
ATOM 1177 N N . TRP C 1 23 ? -2.450 32.802 29.691 1.00 19.79 22 TRP C N 1
ATOM 1178 C CA . TRP C 1 23 ? -2.748 33.896 30.615 1.00 16.67 22 TRP C CA 1
ATOM 1179 C C . TRP C 1 23 ? -1.862 35.107 30.329 1.00 16.82 22 TRP C C 1
ATOM 1180 O O . TRP C 1 23 ? -2.318 36.252 30.420 1.00 17.50 22 TRP C O 1
ATOM 1201 N N . ALA C 1 24 ? -0.596 34.883 29.960 1.00 18.28 23 ALA C N 1
ATOM 1202 C CA . ALA C 1 24 ? 0.269 36.019 29.638 1.00 16.22 23 ALA C CA 1
ATOM 1203 C C . ALA C 1 24 ? -0.287 36.799 28.456 1.00 18.08 23 ALA C C 1
ATOM 1204 O O . ALA C 1 24 ? -0.240 38.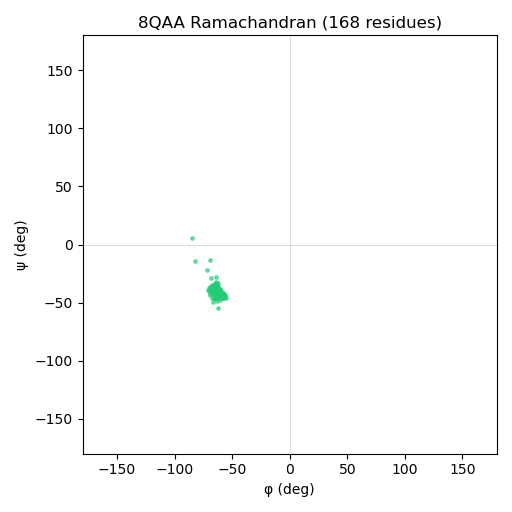037 28.422 1.00 17.39 23 ALA C O 1
ATOM 1211 N N . LEU C 1 25 ? -0.835 36.086 27.477 1.00 15.27 24 LEU C N 1
ATOM 1212 C CA . LEU C 1 25 ? -1.402 36.751 26.312 1.00 15.12 24 LEU C CA 1
ATOM 1213 C C . LEU C 1 25 ? -2.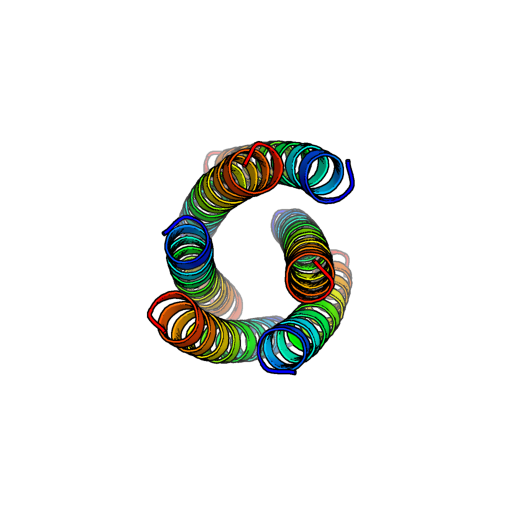682 37.497 26.660 1.00 15.35 24 LEU C C 1
ATOM 1214 O O . LEU C 1 25 ? -2.936 38.599 26.145 1.00 15.62 24 LEU C O 1
ATOM 1230 N N . LYS C 1 26 ? -3.515 36.901 27.510 1.00 15.64 25 LYS C N 1
ATOM 1231 C CA . LYS C 1 26 ? -4.710 37.596 27.960 1.00 16.19 25 LYS C CA 1
ATOM 1232 C C . LYS C 1 26 ? -4.333 38.858 28.707 1.00 16.44 25 LYS C C 1
ATOM 1233 O O . LYS C 1 26 ? -4.984 39.898 28.550 1.00 18.52 25 LYS C O 1
ATOM 1252 N N . LYS C 1 27 ? -3.272 38.790 29.517 1.00 16.57 26 LYS C N 1
ATOM 1253 C CA . LYS C 1 27 ? -2.835 39.973 30.256 1.00 18.60 26 LYS C CA 1
ATOM 1254 C C . LYS C 1 27 ? -2.390 41.072 29.309 1.00 22.30 26 LYS C C 1
ATOM 1255 O O . LYS C 1 27 ? -2.677 42.252 29.538 1.00 21.11 26 LYS C O 1
ATOM 1264 N N . ILE C 1 28 ? -1.665 40.708 28.249 1.00 16.16 27 ILE C N 1
ATOM 1265 C CA . ILE C 1 28 ? -1.233 41.706 27.275 1.00 20.17 27 ILE C CA 1
ATOM 1266 C C . ILE C 1 28 ? -2.437 42.339 26.587 1.00 18.54 27 ILE C C 1
ATOM 1267 O O . ILE C 1 28 ? -2.501 43.566 26.416 1.00 18.87 27 ILE C O 1
ATOM 1283 N N . ALA C 1 29 ? -3.409 41.519 26.188 1.00 19.31 28 ALA C N 1
ATOM 1284 C CA . ALA C 1 29 ? -4.606 42.038 25.532 1.00 17.54 28 ALA C CA 1
ATOM 1285 C C . ALA C 1 29 ? -5.380 42.965 26.460 1.00 23.77 28 ALA C C 1
ATOM 1286 O O . ALA C 1 29 ? -5.798 44.056 26.059 1.00 18.09 28 ALA C O 1
ATOM 1293 N N . GLN C 1 30 ? -5.545 42.562 27.720 1.00 16.78 29 GLN C N 1
ATOM 1294 C CA . GLN C 1 30 ? -6.322 43.364 28.662 1.00 17.51 29 GLN C CA 1
ATOM 1295 C C . GLN C 1 30 ? -5.616 44.667 29.037 1.00 18.77 29 GLN C C 1
ATOM 1296 O O . GLN C 1 30 ? -6.271 45.706 29.211 1.00 18.84 29 GLN C O 1
ATOM 1310 N N . GLY C 1 31 ? -4.291 44.642 29.163 1.00 18.23 30 GLY C N 1
ATOM 1311 C CA . GLY C 1 31 ? -3.543 45.815 29.575 1.00 19.11 30 GLY C CA 1
ATOM 1312 C C . GLY C 1 31 ? -2.943 46.539 28.388 1.00 21.98 30 GLY C C 1
ATOM 1313 O O . GLY C 1 31 ? -3.158 46.214 27.221 1.00 20.63 30 GLY C O 1
ATOM 1320 N N . GLY D 1 2 ? 6.131 -0.097 9.648 1.00 30.40 1 GLY D N 1
ATOM 1321 C CA . GLY D 1 2 ? 4.919 -0.306 10.490 1.00 22.58 1 GLY D CA 1
ATOM 1322 C C . GLY D 1 2 ? 3.912 0.820 10.422 1.00 27.12 1 GLY D C 1
ATOM 1323 O O . GLY D 1 2 ? 4.271 1.958 10.135 1.00 23.89 1 GLY D O 1
ATOM 1327 N N . ALA D 1 3 ? 2.645 0.513 10.709 1.00 24.20 2 ALA D N 1
ATOM 1328 C CA . ALA D 1 3 ? 1.604 1.535 10.637 1.00 22.20 2 ALA D CA 1
ATOM 1329 C C . ALA D 1 3 ? 1.862 2.668 11.625 1.00 16.80 2 ALA D C 1
ATOM 1330 O O . ALA D 1 3 ? 1.888 3.848 11.247 1.00 17.74 2 ALA D O 1
ATOM 1337 N N . LEU D 1 4 ? 2.032 2.341 12.901 1.00 17.96 3 LEU D N 1
ATOM 1338 C CA . LEU D 1 4 ? 2.244 3.400 13.887 1.00 20.60 3 LEU D CA 1
ATOM 1339 C C . LEU D 1 4 ? 3.594 4.089 13.708 1.00 18.39 3 LEU D C 1
ATOM 1340 O O . LEU D 1 4 ? 3.733 5.277 14.037 1.00 21.36 3 LEU D O 1
ATOM 1356 N N . GLU D 1 5 ? 4.590 3.375 13.184 1.00 18.43 4 GLU D N 1
ATOM 1357 C CA . GLU D 1 5 ? 5.882 4.000 12.933 1.00 19.20 4 GLU D CA 1
ATOM 1358 C C . GLU D 1 5 ? 5.776 5.062 11.851 1.00 21.56 4 GLU D C 1
ATOM 1359 O O . GLU D 1 5 ? 6.445 6.097 11.927 1.00 22.08 4 GLU D O 1
ATOM 1371 N N . GLU D 1 6 ? 4.938 4.827 10.840 1.00 18.17 5 GLU D N 1
ATOM 1372 C CA . GLU D 1 6 ? 4.721 5.844 9.806 1.00 21.02 5 GLU D CA 1
ATOM 1373 C C . GLU D 1 6 ? 4.012 7.071 10.368 1.00 18.76 5 GLU D C 1
ATOM 1374 O O . GLU D 1 6 ? 4.347 8.212 10.019 1.00 20.40 5 GLU D O 1
ATOM 1386 N N . ILE D 1 7 ? 2.998 6.862 11.205 1.00 17.73 6 ILE D N 1
ATOM 1387 C CA . ILE D 1 7 ? 2.355 7.982 11.877 1.00 20.03 6 ILE D CA 1
ATOM 1388 C C . ILE D 1 7 ? 3.372 8.767 12.701 1.00 15.40 6 ILE D C 1
ATOM 1389 O O . ILE D 1 7 ? 3.395 10.005 12.671 1.00 18.44 6 ILE D O 1
ATOM 1405 N N . ALA D 1 8 ? 4.221 8.053 13.460 1.00 17.00 7 ALA D N 1
ATOM 1406 C CA . ALA D 1 8 ? 5.193 8.731 14.318 1.00 18.62 7 ALA D CA 1
ATOM 1407 C C . ALA D 1 8 ? 6.207 9.494 13.484 1.00 23.53 7 ALA D C 1
ATOM 14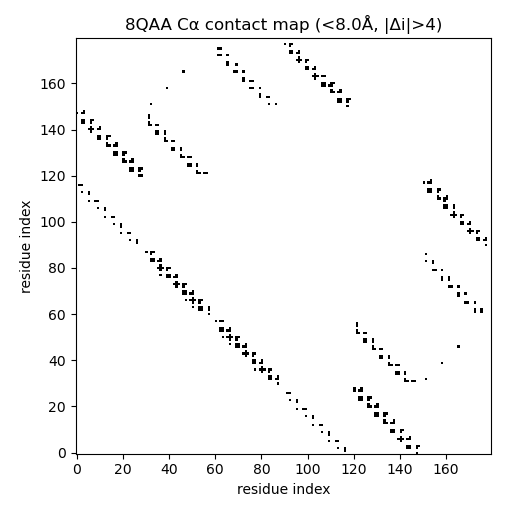08 O O . ALA D 1 8 ? 6.550 10.633 13.813 1.00 16.48 7 ALA D O 1
ATOM 1415 N N . GLN D 1 9 ? 6.675 8.896 12.381 1.00 21.69 8 GLN D N 1
ATOM 1416 C CA . GLN D 1 9 ? 7.598 9.607 11.496 1.00 24.03 8 GLN D CA 1
ATOM 1417 C C . GLN D 1 9 ? 6.978 10.900 10.980 1.00 24.49 8 GLN D C 1
ATOM 1418 O O . GLN D 1 9 ? 7.642 11.945 10.942 1.00 21.63 8 GLN D O 1
ATOM 1422 N N . ALA D 1 10 ? 5.705 10.849 10.573 1.00 16.00 9 ALA D N 1
ATOM 1423 C CA . ALA D 1 10 ? 5.037 12.050 10.080 1.00 15.39 9 ALA D CA 1
ATOM 1424 C C . ALA D 1 10 ? 4.910 13.082 11.190 1.00 14.66 9 ALA D C 1
ATOM 1425 O O . ALA D 1 10 ? 5.118 14.282 10.966 1.00 16.56 9 ALA D O 1
ATOM 1432 N N . LEU D 1 11 ? 4.581 12.626 12.404 1.00 15.05 10 LEU D N 1
ATOM 1433 C CA . LEU D 1 11 ? 4.461 13.549 13.529 1.00 16.44 10 LEU D CA 1
ATOM 1434 C C . LEU D 1 11 ? 5.798 14.193 13.848 1.00 17.03 10 LEU D C 1
ATOM 1435 O O . LEU D 1 11 ? 5.868 15.394 14.149 1.00 16.93 10 LEU D O 1
ATOM 1451 N N . GLU D 1 12 ? 6.873 13.413 13.784 1.00 17.98 11 GLU D N 1
ATOM 1452 C CA . GLU D 1 12 ? 8.198 13.968 14.027 1.00 18.91 11 GLU D CA 1
ATOM 1453 C C . GLU D 1 12 ? 8.536 15.052 13.012 1.00 19.54 11 GLU D C 1
ATOM 1454 O O . GLU D 1 12 ? 9.118 16.080 13.370 1.00 18.59 11 GLU D O 1
ATOM 1466 N N . GLU D 1 13 ? 8.196 14.839 11.738 1.00 18.54 12 GLU D N 1
ATOM 1467 C CA . GLU D 1 13 ? 8.457 15.865 10.734 1.00 19.66 12 GLU D CA 1
ATOM 1468 C C . GLU D 1 13 ? 7.626 17.116 10.994 1.00 21.52 12 GLU D C 1
ATOM 1469 O O . GLU D 1 13 ? 8.122 18.240 10.841 1.00 19.16 12 GLU D O 1
ATOM 1478 N N . ILE D 1 14 ? 6.358 16.942 11.384 1.00 20.35 13 ILE D N 1
ATOM 1479 C CA . ILE D 1 14 ? 5.512 18.074 11.750 1.00 20.36 13 ILE D CA 1
ATOM 1480 C C . ILE D 1 14 ? 6.158 18.863 12.880 1.00 20.11 13 ILE D C 1
ATOM 1481 O O . ILE D 1 14 ? 6.225 20.099 12.858 1.00 16.54 13 ILE D O 1
ATOM 1497 N N . ALA D 1 15 ? 6.635 18.148 13.894 1.00 16.10 14 ALA D N 1
ATOM 1498 C CA . ALA D 1 15 ? 7.210 18.815 15.052 1.00 14.99 14 ALA D CA 1
ATOM 1499 C C . ALA D 1 15 ? 8.485 19.557 14.682 1.00 15.15 14 ALA D C 1
ATOM 1500 O O . ALA D 1 15 ? 8.720 20.670 15.166 1.00 15.34 14 ALA D O 1
ATOM 1507 N N . LYS D 1 16 ? 9.311 18.981 13.808 1.00 14.99 15 LYS D N 1
ATOM 1508 C CA . LYS D 1 16 ? 10.527 19.683 13.401 1.00 19.34 15 LYS D CA 1
ATOM 1509 C C . LYS D 1 16 ? 10.181 20.940 12.608 1.00 21.85 15 LYS D C 1
ATOM 1510 O O . LYS D 1 16 ? 10.794 21.999 12.795 1.00 21.16 15 LYS D O 1
ATOM 1519 N N . ALA D 1 17 ? 9.183 20.848 11.730 1.00 15.37 16 ALA D N 1
ATOM 1520 C CA . ALA D 1 17 ? 8.726 22.031 11.011 1.00 18.60 16 ALA D CA 1
ATOM 1521 C C . ALA D 1 17 ? 8.212 23.092 11.980 1.00 21.40 16 ALA D C 1
ATOM 1522 O O . ALA D 1 17 ? 8.500 24.287 11.828 1.00 20.71 16 ALA D O 1
ATOM 1529 N N . LEU D 1 18 ? 7.485 22.669 13.011 1.00 16.48 17 LEU D N 1
ATOM 1530 C CA . LEU D 1 18 ? 6.911 23.628 13.944 1.00 16.16 17 LEU D CA 1
ATOM 1531 C C . LEU D 1 18 ? 8.005 24.298 14.761 1.00 13.96 17 LEU D C 1
ATOM 1532 O O . LEU D 1 18 ? 7.952 25.511 15.006 1.00 14.89 17 LEU D O 1
ATOM 1548 N N . LYS D 1 19 ? 9.046 23.542 15.123 1.00 15.39 18 LYS D N 1
ATOM 1549 C CA . LYS D 1 19 ? 10.160 24.128 15.864 1.00 18.56 18 LYS D CA 1
ATOM 1550 C C . LYS D 1 19 ? 10.833 25.235 15.055 1.00 23.44 18 LYS D C 1
ATOM 1551 O O . LYS D 1 19 ? 11.248 26.263 15.609 1.00 18.15 18 LYS D O 1
ATOM 1560 N N . LYS D 1 20 ? 10.953 25.033 13.739 1.00 21.19 19 LYS D N 1
ATOM 1561 C CA . LYS D 1 20 ? 11.571 26.026 12.871 1.00 21.86 19 LYS D CA 1
ATOM 1562 C C . LYS D 1 20 ? 10.704 27.276 12.783 1.00 23.34 19 LYS D C 1
ATOM 1563 O O . LYS D 1 20 ? 11.200 28.404 12.902 1.00 18.92 19 LYS D O 1
ATOM 1572 N N . ILE D 1 21 ? 9.395 27.088 12.589 1.00 19.93 20 ILE D N 1
ATOM 1573 C CA . ILE D 1 21 ? 8.467 28.213 12.562 1.00 24.50 20 ILE D CA 1
ATOM 1574 C C . ILE D 1 21 ? 8.544 28.997 13.866 1.00 14.84 20 ILE D C 1
ATOM 1575 O O . ILE D 1 21 ? 8.536 30.236 13.868 1.00 16.20 20 ILE D O 1
ATOM 1591 N N . ALA D 1 22 ? 8.614 28.281 14.995 1.00 16.48 21 ALA D N 1
ATOM 1592 C CA . ALA D 1 22 ? 8.687 28.926 16.302 1.00 14.55 21 ALA D CA 1
ATOM 1593 C C . ALA D 1 22 ? 9.944 29.762 16.429 1.00 17.60 21 ALA D C 1
ATOM 1594 O O . ALA D 1 22 ? 9.898 30.881 16.950 1.00 16.09 21 ALA D O 1
ATOM 1601 N N . TRP D 1 23 ? 11.079 29.246 15.952 1.00 15.36 22 TRP D N 1
ATOM 1602 C CA . TRP D 1 23 ? 12.319 30.021 16.016 1.00 17.79 22 TRP D CA 1
ATOM 1603 C C . TRP D 1 23 ? 12.222 31.263 15.135 1.00 17.71 22 TRP D C 1
ATOM 1604 O O . TRP D 1 23 ? 12.562 32.380 15.555 1.00 16.16 22 TRP D O 1
ATOM 1625 N N . ALA D 1 24 ? 11.731 31.093 13.913 1.00 16.53 23 ALA D N 1
ATOM 1626 C CA . ALA D 1 24 ? 11.554 32.246 13.034 1.00 16.13 23 ALA D CA 1
ATOM 1627 C C . ALA D 1 24 ? 10.667 33.305 13.681 1.00 16.14 23 ALA D C 1
ATOM 1628 O O . ALA D 1 24 ? 10.984 34.503 13.650 1.00 20.90 23 ALA D O 1
ATOM 1635 N N . LEU D 1 25 ? 9.563 32.884 14.299 1.00 15.85 24 LEU D N 1
ATOM 1636 C CA . LEU D 1 25 ? 8.659 33.848 14.917 1.00 16.18 24 LEU D CA 1
ATOM 1637 C C . LEU D 1 25 ? 9.332 34.552 16.084 1.00 20.98 24 LEU D C 1
ATOM 1638 O O . LEU D 1 25 ? 9.125 35.755 16.299 1.00 19.20 24 LEU D O 1
ATOM 1654 N N . LYS D 1 26 ? 10.144 33.818 16.848 1.00 18.09 25 LYS D N 1
ATOM 1655 C CA . LYS D 1 26 ? 10.900 34.439 17.930 1.00 16.12 25 LYS D CA 1
ATOM 1656 C C . LYS D 1 26 ? 11.796 35.539 17.385 1.00 24.86 25 LYS D C 1
ATOM 1657 O O . LYS D 1 26 ? 11.846 36.645 17.936 1.00 17.20 25 LYS D O 1
ATOM 1676 N N . LYS D 1 27 ? 12.513 35.255 16.295 1.00 16.23 26 LYS D N 1
ATOM 1677 C CA . LYS D 1 27 ? 13.447 36.250 15.776 1.00 20.21 26 LYS D CA 1
ATOM 1678 C C . LYS D 1 27 ? 12.706 37.464 15.226 1.00 20.37 26 LYS D C 1
ATOM 1679 O O . LYS D 1 27 ? 13.133 38.605 15.446 1.00 17.55 26 LYS D O 1
ATOM 1691 N N . ILE D 1 28 ? 11.580 37.249 14.537 1.00 21.15 27 ILE D N 1
ATOM 1692 C CA . ILE D 1 28 ? 10.771 38.369 14.060 1.00 21.04 27 ILE D CA 1
ATOM 1693 C C . ILE D 1 28 ? 10.264 39.201 15.235 1.00 19.28 27 ILE D C 1
ATOM 1694 O O . ILE D 1 28 ? 10.295 40.444 15.215 1.00 19.10 27 ILE D O 1
ATOM 1710 N N . ALA D 1 29 ? 9.814 38.515 16.289 1.00 19.68 28 ALA D N 1
ATOM 1711 C CA . ALA D 1 29 ? 9.286 39.196 17.462 1.00 18.47 28 ALA D CA 1
ATOM 1712 C C . ALA D 1 29 ? 10.366 40.034 18.128 1.00 18.58 28 ALA D C 1
ATOM 1713 O O . ALA D 1 29 ? 10.157 41.218 18.412 1.00 19.75 28 ALA D O 1
ATOM 1720 N N . GLN D 1 30 ? 11.541 39.439 18.357 1.00 17.94 29 GLN D N 1
ATOM 1721 C CA . GLN D 1 30 ? 12.642 40.151 18.997 1.00 21.53 29 GLN D CA 1
ATOM 1722 C C . GLN D 1 30 ? 13.098 41.353 18.174 1.00 18.53 29 GLN D C 1
ATOM 1723 O O . GLN D 1 30 ? 13.455 42.401 18.730 1.00 20.13 29 GLN D O 1
ATOM 1737 N N . GLY D 1 31 ? 13.138 41.209 16.857 1.00 18.51 30 GLY D N 1
ATOM 1738 C CA . GLY D 1 31 ? 13.539 42.305 15.997 1.00 22.53 30 GLY D CA 1
ATOM 1739 C C . GLY D 1 31 ? 12.512 43.413 15.931 1.00 20.82 30 GLY D C 1
ATOM 1740 O O . GLY D 1 31 ? 11.320 43.186 16.091 1.00 28.55 30 GLY D O 1
ATOM 1750 N N . GLY E 1 2 ? -9.334 1.881 21.931 1.00 47.59 1 GLY E N 1
ATOM 1751 C CA . GLY E 1 2 ? -10.189 3.010 22.269 1.00 30.49 1 GLY E CA 1
ATOM 1752 C C . GLY E 1 2 ? -9.394 4.211 22.767 1.00 21.80 1 GLY E C 1
ATOM 1753 O O . GLY E 1 2 ? -9.674 5.356 22.392 1.00 20.14 1 GLY E O 1
ATOM 1757 N N . ALA E 1 3 ? -8.388 3.941 23.604 1.00 21.63 2 ALA E N 1
ATOM 1758 C CA . ALA E 1 3 ? -7.494 5.001 24.062 1.00 19.88 2 ALA E CA 1
ATOM 1759 C C . ALA E 1 3 ? -6.712 5.606 22.900 1.00 17.88 2 ALA E C 1
ATOM 1760 O O . ALA E 1 3 ? -6.490 6.823 22.852 1.00 15.69 2 ALA E O 1
ATOM 1767 N N . LEU E 1 4 ? -6.293 4.775 21.944 1.00 23.72 3 LEU E N 1
ATOM 1768 C CA . LEU E 1 4 ? -5.578 5.307 20.790 1.00 18.54 3 LEU E CA 1
ATOM 1769 C C . LEU E 1 4 ? -6.485 6.202 19.956 1.00 13.48 3 LEU E C 1
ATOM 1770 O O . LEU E 1 4 ? -6.043 7.236 19.438 1.00 22.93 3 LEU E O 1
ATOM 1786 N N . GLU E 1 5 ? -7.773 5.857 19.859 1.00 16.75 4 GLU E N 1
ATOM 1787 C CA . GLU E 1 5 ? -8.717 6.732 19.169 1.00 17.93 4 GLU E CA 1
ATOM 1788 C C . GLU E 1 5 ? -8.862 8.066 19.897 1.00 19.66 4 GLU E C 1
ATOM 1789 O O . GLU E 1 5 ? -8.995 9.120 19.259 1.00 18.41 4 GLU E O 1
ATOM 1801 N N . GLU E 1 6 ? -8.850 8.038 21.235 1.00 17.05 5 GLU E N 1
ATOM 1802 C CA . GLU E 1 6 ? -8.879 9.271 22.025 1.00 13.55 5 GLU E CA 1
ATOM 1803 C C . GLU E 1 6 ? -7.662 10.138 21.738 1.00 13.53 5 GLU E C 1
ATOM 1804 O O . GLU E 1 6 ? -7.768 11.372 21.644 1.00 16.18 5 GLU E O 1
ATOM 1813 N N . ILE E 1 7 ? -6.503 9.506 21.557 1.00 14.93 6 ILE E N 1
ATOM 1814 C CA . ILE E 1 7 ? -5.306 10.251 21.191 1.00 15.12 6 ILE E CA 1
ATOM 1815 C C . ILE E 1 7 ? -5.497 10.905 19.833 1.00 15.08 6 ILE E C 1
ATOM 1816 O O . ILE E 1 7 ? -5.143 12.073 19.641 1.00 15.55 6 ILE E O 1
ATOM 1832 N N . ALA E 1 8 ? -6.057 10.163 18.870 1.00 15.25 7 ALA E N 1
ATOM 1833 C CA . ALA E 1 8 ? -6.310 10.720 17.547 1.00 16.71 7 ALA E CA 1
ATOM 1834 C C . ALA E 1 8 ? -7.292 11.882 17.619 1.00 14.21 7 ALA E C 1
ATOM 1835 O O . ALA E 1 8 ? -7.093 12.912 16.969 1.00 14.04 7 ALA E O 1
ATOM 1842 N N . GLN E 1 9 ? -8.354 11.748 18.414 1.00 14.94 8 GLN E N 1
ATOM 1843 C CA . GLN E 1 9 ? -9.298 12.857 18.555 1.00 15.11 8 GLN E CA 1
ATOM 1844 C C . GLN E 1 9 ? -8.617 14.093 19.147 1.00 18.27 8 GLN E C 1
ATOM 1845 O O . GLN E 1 9 ? -8.869 15.224 18.709 1.00 19.41 8 GLN E O 1
ATOM 1854 N N . ALA E 1 10 ? -7.735 13.893 20.135 1.00 16.59 9 ALA E N 1
ATOM 1855 C CA . ALA E 1 10 ? -7.004 15.006 20.730 1.00 14.42 9 ALA E CA 1
ATOM 1856 C C . ALA E 1 10 ? -6.078 15.658 19.710 1.00 15.63 9 ALA E C 1
ATOM 1857 O O . ALA E 1 10 ? -5.927 16.886 19.685 1.00 13.86 9 ALA E O 1
ATOM 1864 N N . LEU E 1 11 ? -5.446 14.855 18.854 1.00 16.64 10 LEU E N 1
ATOM 1865 C CA . LEU E 1 11 ? -4.618 15.438 17.806 1.00 15.57 10 LEU E CA 1
ATOM 1866 C C . LEU E 1 11 ? -5.455 16.269 16.837 1.00 15.70 10 LEU E C 1
ATOM 1867 O O . LEU E 1 11 ? -5.002 17.322 16.367 1.00 15.27 10 LEU E O 1
ATOM 1883 N N . GLU E 1 12 ? -6.668 15.803 16.508 1.00 16.32 11 GLU E N 1
ATOM 1884 C CA . GLU E 1 12 ? -7.569 16.580 15.656 1.00 20.77 11 GLU E CA 1
ATOM 1885 C C . GLU E 1 12 ? -7.905 17.927 16.289 1.00 12.53 11 GLU E C 1
ATOM 1886 O O . GLU E 1 12 ? -7.949 18.958 15.601 1.00 14.71 11 GLU E O 1
ATOM 1892 N N . GLU E 1 13 ? -8.161 17.930 17.596 1.00 15.02 12 GLU E N 1
ATOM 1893 C CA . GLU E 1 13 ? -8.422 19.174 18.309 1.00 16.23 12 GLU E CA 1
ATOM 1894 C C . GLU E 1 13 ? -7.203 20.084 18.300 1.00 21.47 12 GLU E C 1
ATOM 1895 O O . GLU E 1 13 ? -7.338 21.309 18.191 1.00 15.90 12 GLU E O 1
ATOM 1904 N N . ILE E 1 14 ? -6.003 19.511 18.417 1.00 13.19 13 ILE E N 1
ATOM 1905 C CA . ILE E 1 14 ? -4.806 20.340 18.364 1.00 15.61 13 ILE E CA 1
ATOM 1906 C C . ILE E 1 14 ? -4.666 20.961 16.980 1.00 13.24 13 ILE E C 1
ATOM 1907 O O . ILE E 1 14 ? -4.308 22.133 16.842 1.00 14.13 13 ILE E O 1
ATOM 1923 N N . ALA E 1 15 ? -4.971 20.192 15.933 1.00 12.06 14 ALA E N 1
ATOM 1924 C CA . ALA E 1 15 ? -4.881 20.728 14.583 1.00 12.98 14 ALA E CA 1
ATOM 1925 C C . ALA E 1 15 ? -5.858 21.879 14.372 1.00 17.21 14 ALA E C 1
ATOM 1926 O O . ALA E 1 15 ? -5.533 22.869 13.701 1.00 15.45 14 ALA E O 1
ATOM 1933 N N . LYS E 1 16 ? -7.074 21.762 14.906 1.00 15.10 15 LYS E N 1
ATOM 1934 C CA . LYS E 1 16 ? -8.029 22.855 14.748 1.00 12.55 15 LYS E CA 1
ATOM 1935 C C . LYS E 1 16 ? -7.541 24.097 15.473 1.00 17.56 15 LYS E C 1
ATOM 1936 O O . LYS E 1 16 ? -7.641 25.219 14.959 1.00 12.66 15 LYS E O 1
ATOM 1945 N N . ALA E 1 17 ? -6.993 23.906 16.667 1.00 14.98 16 ALA E N 1
ATOM 1946 C CA . ALA E 1 17 ? -6.504 25.031 17.442 1.00 11.88 16 ALA E CA 1
ATOM 1947 C C . ALA E 1 17 ? -5.328 25.705 16.751 1.00 11.81 16 ALA E C 1
ATOM 1948 O O . ALA E 1 17 ? -5.183 26.936 16.815 1.00 15.61 16 ALA E O 1
ATOM 1955 N N . LEU E 1 18 ? -4.467 24.927 16.099 1.00 11.26 17 LEU E N 1
ATOM 1956 C CA . LEU E 1 18 ? -3.381 25.552 15.363 1.00 11.82 17 LEU E CA 1
ATOM 1957 C C . LEU E 1 18 ? -3.915 26.326 14.169 1.00 12.74 17 LEU E C 1
ATOM 1958 O O . LEU E 1 18 ? -3.359 27.374 13.816 1.00 12.87 17 LEU E O 1
ATOM 1974 N N . LYS E 1 19 ? -4.980 25.834 13.522 1.00 14.15 18 LYS E N 1
ATOM 1975 C CA . LYS E 1 19 ? -5.615 26.632 12.470 1.00 14.28 18 LYS E CA 1
ATOM 1976 C C . LYS E 1 19 ? -6.109 27.979 13.002 1.00 13.71 18 LYS E C 1
ATOM 1977 O O . LYS E 1 19 ? -6.001 29.009 12.317 1.00 14.73 18 LYS E O 1
ATOM 1989 N N . LYS E 1 20 ? -6.685 27.993 14.206 1.00 14.53 19 LYS E N 1
ATOM 1990 C CA . LYS E 1 20 ? -7.148 29.258 14.772 1.00 13.91 19 LYS E CA 1
ATOM 1991 C C . LYS E 1 20 ? -5.971 30.169 15.087 1.00 15.20 19 LYS E C 1
ATOM 1992 O O . LYS E 1 20 ? -6.061 31.389 14.907 1.00 13.40 19 LYS E O 1
ATOM 2007 N N . ILE E 1 21 ? -4.857 29.602 15.561 1.00 12.58 20 ILE E N 1
ATOM 2008 C CA . ILE E 1 21 ? -3.677 30.424 15.820 1.00 12.85 20 ILE E CA 1
ATOM 2009 C C . ILE E 1 21 ? -3.139 31.007 14.518 1.00 18.79 20 ILE E C 1
ATOM 2010 O O . ILE E 1 21 ? -2.780 32.192 14.461 1.00 15.19 20 ILE E O 1
ATOM 2026 N N . ALA E 1 22 ? -3.081 30.193 13.455 1.00 15.48 21 ALA E N 1
ATOM 2027 C CA . ALA E 1 22 ? -2.672 30.695 12.145 1.00 18.26 21 ALA E CA 1
ATOM 2028 C C . ALA E 1 22 ? -3.567 31.842 11.693 1.00 15.45 21 ALA E C 1
ATOM 2029 O O . ALA E 1 22 ? -3.082 32.859 11.178 1.00 18.15 21 ALA E O 1
ATOM 2036 N N . TRP E 1 23 ? -4.881 31.705 11.888 1.00 16.25 22 TRP E N 1
ATOM 2037 C CA . TRP E 1 23 ? -5.808 32.751 11.464 1.00 19.04 22 TRP E CA 1
ATOM 2038 C C . TRP E 1 23 ? -5.558 34.043 12.235 1.00 16.96 22 TRP E C 1
ATOM 2039 O O . TRP E 1 23 ? -5.535 35.135 11.649 1.00 19.62 22 TRP E O 1
ATOM 2060 N N . ALA E 1 24 ? -5.346 33.937 13.546 1.00 18.16 23 ALA E N 1
ATOM 2061 C CA . ALA E 1 24 ? -5.077 35.123 14.356 1.00 13.93 23 ALA E CA 1
ATOM 2062 C C . ALA E 1 24 ? -3.756 35.781 13.970 1.00 14.94 23 ALA E C 1
ATOM 2063 O O . ALA E 1 24 ? -3.667 37.014 13.887 1.00 16.26 23 ALA E O 1
ATOM 2070 N N . LEU E 1 25 ? -2.713 34.986 13.742 1.00 12.79 24 LEU E N 1
ATOM 2071 C CA . LEU E 1 25 ? -1.451 35.578 13.319 1.00 16.43 24 LEU E CA 1
ATOM 2072 C C . LEU E 1 25 ? -1.586 36.271 11.969 1.00 15.27 24 LEU E C 1
ATOM 2073 O O . LEU E 1 25 ? -0.973 37.319 11.747 1.00 15.45 24 LEU E O 1
ATOM 2089 N N . LYS E 1 26 ? -2.369 35.699 11.048 1.00 15.34 25 LYS E N 1
ATOM 2090 C CA . LYS E 1 26 ? -2.628 36.382 9.780 1.00 24.17 25 LYS E CA 1
ATOM 2091 C C . LYS E 1 26 ? -3.273 37.743 10.010 1.00 23.31 25 LYS E C 1
ATOM 2092 O O . LYS E 1 26 ? -2.913 38.737 9.361 1.00 22.76 25 LYS E O 1
ATOM 2101 N N . LYS E 1 27 ? -4.256 37.799 10.911 1.00 19.18 26 LYS E N 1
ATOM 2102 C CA . LYS E 1 27 ? -4.917 39.068 11.196 1.00 17.26 26 LYS E CA 1
ATOM 2103 C C . LYS E 1 27 ? -3.929 40.095 11.733 1.00 17.77 26 LYS E C 1
ATOM 2104 O O . LYS E 1 27 ? -4.000 41.275 11.368 1.00 19.93 26 LYS E O 1
ATOM 2116 N N . ILE E 1 28 ? -3.016 39.677 12.613 1.00 19.04 27 ILE E N 1
ATOM 2117 C CA . ILE E 1 28 ? -1.973 40.580 13.098 1.00 18.31 27 ILE E CA 1
ATOM 2118 C C . ILE E 1 28 ? -1.066 41.004 11.947 1.00 22.96 27 ILE E C 1
ATOM 2119 O O . ILE E 1 28 ? -0.709 42.179 11.816 1.00 19.64 27 ILE E O 1
ATOM 2135 N N . ALA E 1 29 ? -0.691 40.058 11.081 1.00 18.78 28 ALA E N 1
ATOM 2136 C CA . ALA E 1 29 ? 0.209 40.393 9.978 1.00 20.65 28 ALA E CA 1
ATOM 2137 C C . ALA E 1 29 ? -0.420 41.404 9.033 1.00 24.83 28 ALA E C 1
ATOM 2138 O O . ALA E 1 29 ? 0.244 42.345 8.580 1.00 23.68 28 ALA E O 1
ATOM 2145 N N . GLN E 1 30 ? -1.690 41.211 8.708 1.00 22.51 29 GLN E N 1
ATOM 2146 C CA . GLN E 1 30 ? -2.398 42.054 7.764 1.00 25.45 29 GLN E CA 1
ATOM 2147 C C . GLN E 1 30 ? -2.969 43.304 8.412 1.00 31.77 29 GLN E C 1
ATOM 2148 O O . GLN E 1 30 ? -3.678 44.058 7.741 1.00 32.63 29 GLN E O 1
ATOM 2162 N N . GLY E 1 31 ? -2.668 43.542 9.685 1.00 24.16 30 GLY E N 1
ATOM 2163 C CA . GLY E 1 31 ? -3.167 44.716 10.376 1.00 35.27 30 GLY E CA 1
ATOM 2164 C C . GLY E 1 31 ? -2.303 45.938 10.145 1.00 44.07 30 GLY E C 1
ATOM 2165 O O . GLY E 1 31 ? -1.318 45.878 9.408 1.00 48.83 30 GLY E O 1
ATOM 2172 N N . GLY F 1 2 ? 7.509 40.758 23.521 1.00 32.14 1 GLY F N 1
ATOM 2173 C CA . GLY F 1 2 ? 6.035 40.980 23.603 1.00 26.22 1 GLY F CA 1
ATOM 2174 C C . GLY F 1 2 ? 5.208 39.729 23.354 1.00 27.15 1 GLY F C 1
ATOM 2175 O O . GLY F 1 2 ? 5.625 38.605 23.637 1.00 19.87 1 GLY F O 1
ATOM 2179 N N . ALA F 1 3 ? 4.011 39.930 22.807 1.00 18.84 2 ALA F N 1
ATOM 2180 C CA . ALA F 1 3 ? 3.093 38.811 22.647 1.00 17.18 2 ALA F CA 1
ATOM 2181 C C . ALA F 1 3 ? 3.632 37.790 21.656 1.00 18.22 2 ALA F C 1
ATOM 2182 O O . ALA F 1 3 ? 3.511 36.581 21.875 1.00 16.13 2 ALA F O 1
ATOM 2189 N N . LEU F 1 4 ? 4.237 38.254 20.563 1.00 21.63 3 LEU F N 1
ATOM 2190 C CA . LEU F 1 4 ? 4.691 37.314 19.547 1.00 17.61 3 LEU F CA 1
ATOM 2191 C C . LEU F 1 4 ? 5.790 36.406 20.082 1.00 19.02 3 LEU F C 1
ATOM 2192 O O . LEU F 1 4 ? 5.887 35.246 19.667 1.00 17.88 3 LEU F O 1
ATOM 2208 N N . GLU F 1 5 ? 6.632 36.913 20.987 1.00 18.49 4 GLU F N 1
ATOM 2209 C CA . GLU F 1 5 ? 7.656 36.069 21.597 1.00 17.20 4 GLU F CA 1
ATOM 2210 C C . GLU F 1 5 ? 7.017 35.018 22.494 1.00 19.29 4 GLU F C 1
ATOM 2211 O O . GLU F 1 5 ? 7.492 33.877 22.565 1.00 21.49 4 GLU F O 1
ATOM 2217 N N . GLU F 1 6 ? 5.924 35.376 23.172 1.00 19.56 5 GLU F N 1
ATOM 2218 C CA . GLU F 1 6 ? 5.183 34.385 23.946 1.00 15.72 5 GLU F CA 1
ATOM 2219 C C . GLU F 1 6 ? 4.609 33.320 23.031 1.00 14.98 5 GLU F C 1
ATOM 2220 O O . GLU F 1 6 ? 4.731 32.113 23.288 1.00 17.49 5 GLU F O 1
ATOM 2232 N N . ILE F 1 7 ? 3.997 33.756 21.931 1.00 15.79 6 ILE F N 1
ATOM 2233 C CA . ILE F 1 7 ? 3.422 32.808 20.990 1.00 14.55 6 ILE F CA 1
ATOM 2234 C C . ILE F 1 7 ? 4.506 31.895 20.445 1.00 14.01 6 ILE F C 1
ATOM 2235 O O . ILE F 1 7 ? 4.306 30.684 20.327 1.00 13.62 6 ILE F O 1
ATOM 2251 N N . ALA F 1 8 ? 5.678 32.447 20.118 1.00 14.42 7 ALA F N 1
ATOM 2252 C CA . ALA F 1 8 ? 6.771 31.600 19.648 1.00 14.49 7 ALA F CA 1
ATOM 2253 C C . ALA F 1 8 ? 7.118 30.531 20.679 1.00 15.55 7 ALA F C 1
ATOM 2254 O O . ALA F 1 8 ? 7.356 29.369 20.330 1.00 14.99 7 ALA F O 1
ATOM 2261 N N . GLN F 1 9 ? 7.163 30.898 21.956 1.00 14.82 8 GLN F N 1
ATOM 2262 C CA . GLN F 1 9 ? 7.471 29.899 22.975 1.00 16.36 8 GLN F CA 1
ATOM 2263 C C . GLN F 1 9 ? 6.401 28.818 23.020 1.00 14.61 8 GLN F C 1
ATOM 2264 O O . GLN F 1 9 ? 6.708 27.625 23.167 1.00 15.72 8 GLN F O 1
ATOM 2278 N N . ALA F 1 10 ? 5.135 29.212 22.889 1.00 17.62 9 ALA F N 1
ATOM 2279 C CA . ALA F 1 10 ? 4.062 28.226 22.903 1.00 13.50 9 ALA F CA 1
ATOM 2280 C C . ALA F 1 10 ? 4.171 27.267 21.719 1.00 13.28 9 ALA F C 1
ATOM 2281 O O . ALA F 1 10 ? 3.950 26.062 21.872 1.00 14.01 9 ALA F O 1
ATOM 2288 N N . LEU F 1 11 ? 4.499 27.775 20.526 1.00 13.05 10 LEU F N 1
ATOM 2289 C CA . LEU F 1 11 ? 4.690 26.874 19.387 1.00 13.89 10 LEU F CA 1
ATOM 2290 C C . LEU F 1 11 ? 5.843 25.893 19.623 1.00 18.12 10 LEU F C 1
ATOM 2291 O O . LEU F 1 11 ? 5.795 24.747 19.148 1.00 18.55 10 LEU F O 1
ATOM 2307 N N . GLU F 1 12 ? 6.887 26.328 20.343 1.00 14.30 11 GLU F N 1
ATOM 2308 C CA . GLU F 1 12 ? 8.006 25.448 20.658 1.00 16.32 11 GLU F CA 1
ATOM 2309 C C . GLU F 1 12 ? 7.574 24.377 21.649 1.00 19.72 11 GLU F C 1
ATOM 2310 O O . GLU F 1 12 ? 7.897 23.196 21.476 1.00 17.87 11 GLU F O 1
ATOM 2319 N N . GLU F 1 13 ? 6.787 24.761 22.658 1.00 19.35 12 GLU F N 1
ATOM 2320 C CA . GLU F 1 13 ? 6.223 23.770 23.574 1.00 16.19 12 GLU F CA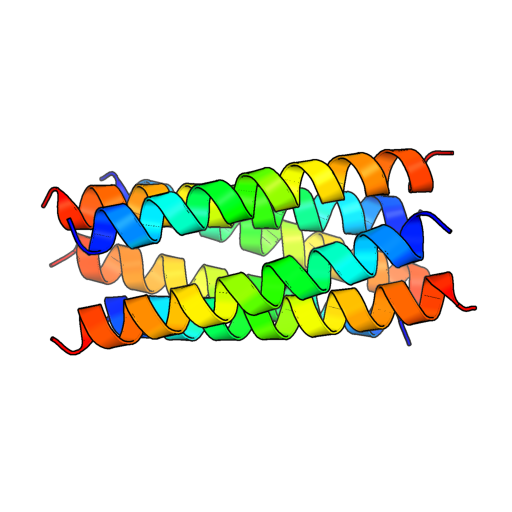 1
ATOM 2321 C C . GLU F 1 13 ? 5.335 22.766 22.845 1.00 14.57 12 GLU F C 1
ATOM 2322 O O . GLU F 1 13 ? 5.379 21.562 23.128 1.00 14.65 12 GLU F O 1
ATOM 2334 N N . ILE F 1 14 ? 4.492 23.245 21.930 1.00 13.58 13 ILE F N 1
ATOM 2335 C CA . ILE F 1 14 ? 3.625 22.347 21.166 1.00 15.04 13 ILE F CA 1
ATOM 2336 C C . ILE F 1 14 ? 4.448 21.399 20.308 1.00 12.35 13 ILE F C 1
ATOM 2337 O O . ILE F 1 14 ? 4.113 20.216 20.170 1.00 14.68 13 ILE F O 1
ATOM 2353 N N . ALA F 1 15 ? 5.524 21.898 19.701 1.00 12.63 14 ALA F N 1
ATOM 2354 C CA . ALA F 1 15 ? 6.375 21.016 18.902 1.00 17.56 14 ALA F CA 1
ATOM 2355 C C . ALA F 1 15 ? 7.004 19.937 19.773 1.00 13.30 14 ALA F C 1
ATOM 2356 O O . ALA F 1 15 ? 7.087 18.768 19.376 1.00 14.05 14 ALA F O 1
ATOM 2363 N N . LYS F 1 16 ? 7.452 20.314 20.967 1.00 15.64 15 LYS F N 1
ATOM 2364 C CA . LYS F 1 16 ? 7.999 19.334 21.899 1.00 15.13 15 LYS F CA 1
ATOM 2365 C C . LYS F 1 16 ? 6.978 18.254 22.234 1.00 14.65 15 LYS F C 1
ATOM 2366 O O . LYS F 1 16 ? 7.323 17.068 22.316 1.00 16.85 15 LYS F O 1
ATOM 2375 N N . ALA F 1 17 ? 5.731 18.655 22.493 1.00 14.42 16 ALA F N 1
ATOM 2376 C CA . ALA F 1 17 ? 4.686 17.685 22.797 1.00 16.65 16 ALA F CA 1
ATOM 2377 C C . ALA F 1 17 ? 4.455 16.738 21.630 1.00 16.11 16 ALA F C 1
ATOM 2378 O O . ALA F 1 17 ? 4.303 15.526 21.827 1.00 17.23 16 ALA F O 1
ATOM 2385 N N . LEU F 1 18 ? 4.411 17.269 20.404 1.00 13.22 17 LEU F N 1
ATOM 2386 C CA . LEU F 1 18 ? 4.156 16.414 19.244 1.00 18.53 17 LEU F CA 1
ATOM 2387 C C . LEU F 1 18 ? 5.272 15.396 19.056 1.00 15.63 17 LEU F C 1
ATOM 2388 O O . LEU F 1 18 ? 5.014 14.237 18.715 1.00 16.46 17 LEU F O 1
ATOM 2404 N N . LYS F 1 19 ? 6.519 15.813 19.272 1.00 13.80 18 LYS F N 1
ATOM 2405 C CA . LYS F 1 19 ? 7.642 14.890 19.169 1.00 14.90 18 LYS F CA 1
ATOM 2406 C C . LYS F 1 19 ? 7.543 13.795 20.227 1.00 15.86 18 LYS F C 1
ATOM 2407 O O . LYS F 1 19 ? 7.796 12.617 19.947 1.00 15.95 18 LYS F O 1
ATOM 2419 N N . LYS F 1 20 ? 7.184 14.166 21.456 1.00 14.14 19 LYS F N 1
ATOM 2420 C CA . LYS F 1 20 ? 7.015 13.162 22.504 1.00 14.66 19 LYS F CA 1
ATOM 2421 C C . LYS F 1 20 ? 5.854 12.217 22.192 1.00 17.22 19 LYS F C 1
ATOM 2422 O O . LYS F 1 20 ? 5.936 11.011 22.462 1.00 15.76 19 LYS F O 1
ATOM 2441 N N . ILE F 1 21 ? 4.767 12.738 21.614 1.00 14.99 20 ILE F N 1
ATOM 2442 C CA . ILE F 1 21 ? 3.648 11.875 21.260 1.00 19.80 20 ILE F CA 1
ATOM 2443 C C . ILE F 1 21 ? 4.080 10.892 20.185 1.00 17.53 20 ILE F C 1
ATOM 2444 O O . ILE F 1 21 ? 3.721 9.708 20.223 1.00 16.84 20 ILE F O 1
ATOM 2460 N N . ALA F 1 22 ? 4.911 11.349 19.243 1.00 15.40 21 ALA F N 1
ATOM 2461 C CA . ALA F 1 22 ? 5.441 10.441 18.228 1.00 17.68 21 ALA F CA 1
ATOM 2462 C C . ALA F 1 22 ? 6.245 9.308 18.865 1.00 18.35 21 ALA F C 1
ATOM 2463 O O . ALA F 1 22 ? 6.092 8.135 18.491 1.00 17.96 21 ALA F O 1
ATOM 2470 N N . TRP F 1 23 ? 7.118 9.642 19.824 1.00 14.83 22 TRP F N 1
ATOM 2471 C CA . TRP F 1 23 ? 7.912 8.612 20.491 1.00 15.71 22 TRP F CA 1
ATOM 2472 C C . TRP F 1 23 ? 7.003 7.665 21.260 1.00 17.22 22 TRP F C 1
ATOM 2473 O O . TRP F 1 23 ? 7.233 6.455 21.278 1.00 18.89 22 TRP F O 1
ATOM 2494 N N . ALA F 1 24 ? 5.917 8.184 21.838 1.00 14.78 23 ALA F N 1
ATOM 2495 C CA . ALA F 1 24 ? 4.973 7.307 22.524 1.00 16.50 23 ALA F CA 1
ATOM 2496 C C . ALA F 1 24 ? 4.334 6.323 21.556 1.00 16.62 23 ALA F C 1
ATOM 2497 O O . ALA F 1 24 ? 4.152 5.143 21.885 1.00 17.48 23 ALA F O 1
ATOM 2504 N N . LEU F 1 25 ? 3.965 6.796 20.363 1.00 13.87 24 LEU F N 1
ATOM 2505 C CA . LEU F 1 25 ? 3.377 5.903 19.368 1.00 13.74 24 LEU F CA 1
ATOM 2506 C C . LEU F 1 25 ? 4.377 4.846 18.925 1.00 17.60 24 LEU F C 1
ATOM 2507 O O . LEU F 1 25 ? 4.003 3.695 18.676 1.00 16.86 24 LEU F O 1
ATOM 2523 N N . LYS F 1 26 ? 5.656 5.209 18.825 1.00 17.67 25 LYS F N 1
ATOM 2524 C CA . LYS F 1 26 ? 6.657 4.206 18.482 1.00 17.89 25 LYS F CA 1
ATOM 2525 C C . LYS F 1 26 ? 6.772 3.160 19.582 1.00 22.81 25 LYS F C 1
ATOM 2526 O O . LYS F 1 26 ? 6.867 1.962 19.303 1.00 20.84 25 LYS F O 1
ATOM 2535 N N . LYS F 1 27 ? 6.743 3.584 20.845 1.00 21.29 26 LYS F N 1
ATOM 2536 C CA . LYS F 1 27 ? 6.813 2.612 21.932 1.00 21.07 26 LYS F CA 1
ATOM 2537 C C . LYS F 1 27 ? 5.582 1.716 21.948 1.00 16.86 26 LYS F C 1
ATOM 2538 O O . LYS F 1 27 ? 5.670 0.520 22.262 1.00 19.49 26 LYS F O 1
ATOM 2550 N N . ILE F 1 28 ? 4.419 2.274 21.616 1.00 19.59 27 ILE F N 1
ATOM 2551 C CA . ILE F 1 28 ? 3.212 1.457 21.545 1.00 18.14 27 ILE F CA 1
ATOM 2552 C C . ILE F 1 28 ? 3.357 0.406 20.455 1.00 18.66 27 ILE F C 1
ATOM 2553 O O . ILE F 1 28 ? 3.056 -0.775 20.662 1.00 16.85 27 ILE F O 1
ATOM 2569 N N . ALA F 1 29 ? 3.830 0.819 19.277 1.00 17.72 28 ALA F N 1
ATOM 2570 C CA . ALA F 1 29 ? 4.057 -0.134 18.195 1.00 21.08 28 ALA F CA 1
ATOM 2571 C C . ALA F 1 29 ? 5.022 -1.234 18.623 1.00 26.32 28 ALA F C 1
ATOM 2572 O O . ALA F 1 29 ? 4.819 -2.413 18.303 1.00 20.38 28 ALA F O 1
ATOM 2579 N N . GLN F 1 30 ? 6.083 -0.862 19.342 1.00 21.31 29 GLN F N 1
ATOM 2580 C CA . GLN F 1 30 ? 7.087 -1.822 19.767 1.00 21.82 29 GLN F CA 1
ATOM 2581 C C . GLN F 1 30 ? 6.563 -2.780 20.827 1.00 21.28 29 GLN F C 1
ATOM 2582 O O . GLN F 1 30 ? 7.200 -3.808 21.076 1.00 23.56 29 GLN F O 1
ATOM 2596 N N . GLY F 1 31 ? 5.410 -2.490 21.420 1.00 22.91 30 GLY F N 1
ATOM 2597 C CA . GLY F 1 31 ? 4.814 -3.394 22.381 1.00 23.24 30 GLY F CA 1
ATOM 2598 C C . GLY F 1 31 ? 4.097 -4.538 21.692 1.00 27.05 30 GLY F C 1
ATOM 2599 O O . GLY F 1 31 ? 3.439 -4.352 20.665 1.00 28.40 30 GLY F O 1
#

Sequence (180 aa):
GALEEIAQALEEIAKALKKIAWALKKIAQGGALEEIAQALEEIAKALKKIAWALKKIAQGGALEEIAQALEEIAKALKKIAWALKKIAQGGALEEIAQALEEIAKALKKIAWALKKIAQGGALEEIAQALEEIAKALKKIAWALKKIAQGGALEEIAQALEEIAKALKKIAWALKKIAQG

Foldseek 3Di:
DVVVVVVVVVVVVVVVVVVVVVVVVVVVVD/DVVVVVVVVVVVVVVVVVVVVVVVVVVVVD/DVVVVVVVVVVVVVVVVVVVVVVVVVVVVD/DVVVVVVVVVVVVVVVVVVVVVVVVVVVVD/DVVVVVVVVVVVVVVVVVVVVVVVVVVVVD/DVVVVVVVVVVVVVVVVVVVVVVVVVVVVD

B-factor: mean 23.08, std 8.27, range [9.73, 78.21]

Solvent-accessible surface area: 8178 Å² total; per-residue (Å²): 87,43,18,37,118,8,1,60,32,0,91,86,10,0,65,28,0,81,129,15,2,155,33,0,46,86,54,30,92,93,85,23,28,81,56,0,0,52,0,0,58,78,0,1,88,7,1,57,53,0,0,136,0,2,74,74,54,43,88,102,77,39,22,86,130,11,0,98,27,0,39,104,11,2,114,34,0,73,64,15,0,140,28,0,63,54,73,36,139,93,84,59,19,72,127,10,0,53,37,0,66,86,19,4,91,44,0,58,82,26,4,158,32,0,79,56,75,28,124,92,82,25,25,58,42,0,2,65,4,0,37,68,1,1,66,0,0,62,74,0,3,145,0,0,26,62,62,31,132,97,86,18,37,36,56,1,4,85,0,0,50,38,2,1,50,0,0,84,74,2,0,125,0,0,25,42,34,34,133,96